Protein AF-A0A496XZW0-F1 (afdb_monomer)

Foldseek 3Di:
DDADDLVVLQVLLVVLLVLLVVCVVVVNDQDDDPLLVVLLVLLLPDPPQLLLLLLLLLLSLCLRDLLADSQFCDVVPDPRHHVSQVSSVRHRVVSCVVVQFDGDPDGRCPQPPPRGGLDCPCLVVHPCNSNSVSSSVNSVVSNPDPDSVVSSSVSSNSSNSRVVRSVVVPPPPPPDDPDDPVRVVVVLVVLVPDQDLCQSVVCVVLVVVVVVCVVVVVPPDDDDDDDHPHHPDDDD

Nearest PDB structures (foldseek):
  4llt-assembly1_B  TM=2.085E-01  e=5.521E+00  Roseobacter denitrificans OCh 114

Sequence (236 aa):
MSMIDYVQARKLLDDAIIAAEAFLLQNVKLPMQQDIRNCCKIVFSSNTQAYREVLLGCTVARILDKSINIRQPYIDQGPNAFSGRTLDEKVVNPFLHDKRIPSTRGPYLSVFRRSVQFDLSIREGLRDKLGYDAFLKVIGYLEVISDDLELENFLQYLLYNFVEIREAAHIQLYKPQRLSFEQFDTLISGLLATPSGGRLPVFLVVAAFRKVKTFFGLHDWSIAWQEINAADTASG

Secondary structure (DSSP, 8-state):
-----HHHHHHHHHHHHHHHHHHHHTT------HHHHHHHHHHHH-S-THHHHHHHHHHHHHHH-TTS-TT--STTS-TT---HHHHIIIIIHHHHHHTT----SSPTTTTSPTT--SSGGGGGG-S-HHHHHHHHHHHHHHHH---HHHHHHHHHHHHHHHHHHHHHHS------SS--HHHHHHHHHHHHHS--TTHHHHHHHHHHHHHHHHHHT-TT-----------S----

Solvent-accessible surface area (backbone atoms only — not comparable to full-atom values): 13901 Å² total; per-residue (Å²): 120,73,74,82,56,58,68,59,51,40,49,54,50,61,57,38,42,55,55,16,51,51,31,58,77,70,69,52,79,73,88,68,59,68,70,55,49,52,25,49,52,42,23,71,70,34,90,56,51,59,55,48,55,49,49,51,46,37,50,50,49,41,71,78,35,75,73,48,40,72,42,24,44,38,59,87,72,40,82,36,20,32,53,46,54,60,47,31,71,73,28,50,53,53,50,35,55,76,71,62,30,88,72,72,89,64,63,81,58,68,90,49,66,89,91,56,60,74,56,74,87,56,43,84,81,43,90,61,44,70,34,46,54,24,41,52,53,49,52,56,53,60,70,69,58,81,53,65,67,60,51,51,51,49,51,28,47,55,41,32,55,46,49,52,52,25,56,67,69,56,68,76,78,76,74,75,68,91,69,51,71,68,54,47,50,52,49,53,51,52,47,65,70,48,92,54,28,65,41,52,57,51,51,53,52,53,51,49,50,52,49,50,33,64,75,70,63,43,80,88,66,80,88,84,84,77,91,64,85,46,71,87,65,82,93,124

Structure (mmCIF, N/CA/C/O backbone):
data_AF-A0A496XZW0-F1
#
_entry.id   AF-A0A496XZW0-F1
#
loop_
_atom_site.group_PDB
_atom_site.id
_atom_site.type_symbol
_atom_site.label_atom_id
_atom_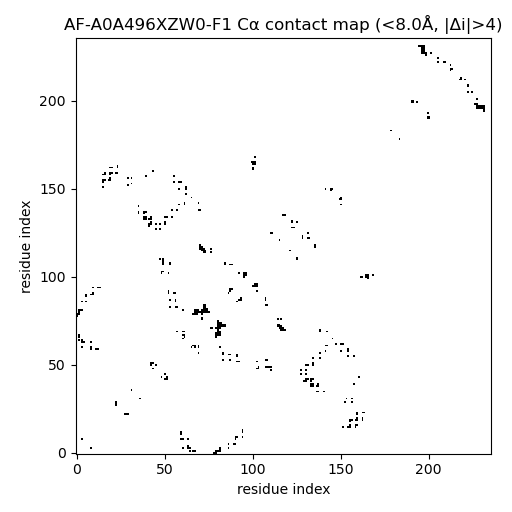site.label_alt_id
_atom_site.label_comp_id
_atom_site.label_asym_id
_atom_site.label_entity_id
_atom_site.label_seq_id
_atom_site.pdbx_PDB_ins_code
_atom_site.Cartn_x
_atom_site.Cartn_y
_atom_site.Cartn_z
_atom_site.occupancy
_atom_site.B_iso_or_equiv
_atom_site.auth_seq_id
_atom_site.auth_comp_id
_atom_site.auth_asym_id
_atom_site.auth_atom_id
_atom_site.pdbx_PDB_model_num
ATOM 1 N N . MET A 1 1 ? 6.496 -12.912 -22.542 1.00 50.47 1 MET A N 1
ATOM 2 C CA . MET A 1 1 ? 5.429 -12.084 -21.948 1.00 50.47 1 MET A CA 1
ATOM 3 C C . MET A 1 1 ? 5.189 -12.646 -20.564 1.00 50.47 1 MET A C 1
ATOM 5 O O . MET A 1 1 ? 4.768 -13.794 -20.479 1.00 50.47 1 MET A O 1
ATOM 9 N N . SER A 1 2 ? 5.590 -11.930 -19.514 1.00 58.56 2 SER A N 1
ATOM 10 C CA . SER A 1 2 ? 5.438 -12.438 -18.149 1.00 58.56 2 SER A CA 1
ATOM 11 C C . SER A 1 2 ? 3.960 -12.413 -17.771 1.00 58.56 2 SER A C 1
ATOM 13 O O . SER A 1 2 ? 3.335 -11.352 -17.730 1.00 58.56 2 SER A O 1
ATOM 15 N N . MET A 1 3 ? 3.370 -13.592 -17.593 1.00 79.44 3 MET A N 1
ATOM 16 C CA . MET A 1 3 ? 2.001 -13.726 -17.117 1.00 79.44 3 MET A CA 1
ATOM 17 C C . MET A 1 3 ? 2.081 -14.040 -15.629 1.00 79.44 3 MET A C 1
ATOM 19 O O . MET A 1 3 ? 2.523 -15.119 -15.248 1.00 79.44 3 MET A O 1
ATOM 23 N N . ILE A 1 4 ? 1.676 -13.081 -14.800 1.00 90.00 4 ILE A N 1
ATOM 24 C CA . ILE A 1 4 ? 1.623 -13.277 -13.352 1.00 90.00 4 ILE A CA 1
ATOM 25 C C . ILE A 1 4 ? 0.623 -14.396 -13.043 1.00 90.00 4 ILE A C 1
ATOM 27 O O . ILE A 1 4 ? -0.544 -14.309 -13.434 1.00 90.00 4 ILE A O 1
ATOM 31 N N . ASP A 1 5 ? 1.065 -15.418 -12.310 1.00 94.44 5 ASP A N 1
ATOM 32 C CA . ASP A 1 5 ? 0.172 -16.418 -11.731 1.00 94.44 5 ASP A CA 1
ATOM 33 C C . ASP A 1 5 ? -0.585 -15.792 -10.551 1.00 94.44 5 ASP A C 1
ATOM 35 O O . ASP A 1 5 ? -0.044 -15.573 -9.465 1.00 94.44 5 ASP A O 1
ATOM 39 N N . TYR A 1 6 ? -1.863 -15.482 -10.770 1.00 95.31 6 TYR A N 1
ATOM 40 C CA . TYR A 1 6 ? -2.711 -14.841 -9.767 1.00 95.31 6 TYR A CA 1
ATOM 41 C C . TYR A 1 6 ? -3.039 -15.746 -8.571 1.00 95.31 6 TYR A C 1
ATOM 43 O O . TYR A 1 6 ? -3.300 -15.235 -7.481 1.00 95.31 6 TYR A O 1
ATOM 51 N N . VAL A 1 7 ? -3.014 -17.071 -8.743 1.00 96.25 7 VAL A N 1
ATOM 52 C CA . VAL A 1 7 ? -3.225 -18.019 -7.639 1.00 96.25 7 VAL A CA 1
ATOM 53 C C . VAL A 1 7 ? -1.993 -18.021 -6.743 1.00 96.25 7 VAL A C 1
ATOM 55 O O . VAL A 1 7 ? -2.115 -17.907 -5.522 1.00 96.25 7 VAL A O 1
ATOM 58 N N . GLN A 1 8 ? -0.803 -18.065 -7.346 1.00 96.88 8 GLN A N 1
ATOM 59 C CA . GLN A 1 8 ? 0.454 -17.958 -6.612 1.00 96.88 8 GLN A CA 1
ATOM 60 C C . GLN A 1 8 ? 0.598 -16.591 -5.931 1.00 96.88 8 GLN A C 1
ATOM 62 O O . GLN A 1 8 ? 0.978 -16.531 -4.764 1.00 96.88 8 GLN A O 1
ATOM 67 N N . ALA A 1 9 ? 0.223 -15.504 -6.612 1.00 97.44 9 ALA A N 1
ATOM 68 C CA . ALA A 1 9 ? 0.195 -14.154 -6.050 1.00 97.44 9 ALA A CA 1
ATOM 69 C C . ALA A 1 9 ? -0.699 -14.059 -4.810 1.00 97.44 9 ALA A C 1
ATOM 71 O O . ALA A 1 9 ? -0.308 -13.470 -3.801 1.00 97.44 9 ALA A O 1
ATOM 72 N N . ARG A 1 10 ? -1.893 -14.662 -4.865 1.00 97.56 10 ARG A N 1
ATOM 73 C CA . ARG A 1 10 ? -2.809 -14.690 -3.724 1.00 97.56 10 ARG A CA 1
ATOM 74 C C . ARG A 1 10 ? -2.227 -15.487 -2.561 1.00 97.56 10 ARG A C 1
ATOM 76 O O . ARG A 1 10 ? -2.235 -14.995 -1.437 1.00 97.56 10 ARG A O 1
ATOM 83 N N . LYS A 1 11 ? -1.679 -16.672 -2.842 1.00 97.56 11 LYS A N 1
ATOM 84 C CA . LYS A 1 11 ? -1.037 -17.515 -1.830 1.00 97.56 11 LYS A CA 1
ATOM 85 C C . LYS A 1 11 ? 0.127 -16.794 -1.143 1.00 97.56 11 LYS A C 1
ATOM 87 O O . LYS A 1 11 ? 0.191 -16.801 0.078 1.00 97.56 11 LYS A O 1
ATOM 92 N N . LEU A 1 12 ? 0.982 -16.111 -1.907 1.00 97.88 12 LEU A N 1
ATOM 93 C CA . LEU A 1 12 ? 2.098 -15.323 -1.374 1.00 97.88 12 LEU A CA 1
ATOM 94 C C . LEU A 1 12 ? 1.626 -14.282 -0.346 1.00 97.88 12 LEU A C 1
ATOM 96 O O . LEU A 1 12 ? 2.224 -14.150 0.718 1.00 97.88 12 LEU A O 1
ATOM 100 N N . LEU A 1 13 ? 0.543 -13.557 -0.643 1.00 98.25 13 LEU A N 1
ATOM 101 C CA . LEU A 1 13 ? -0.027 -12.576 0.283 1.00 98.25 13 LEU A CA 1
ATOM 102 C C . LEU A 1 13 ? -0.641 -13.226 1.529 1.00 98.25 13 LEU A C 1
ATOM 104 O O . LEU A 1 13 ? -0.462 -12.715 2.636 1.00 98.25 13 LEU A O 1
ATOM 108 N N . ASP A 1 14 ? -1.365 -14.334 1.356 1.00 97.25 14 ASP A N 1
ATOM 109 C CA . ASP A 1 14 ? -1.980 -15.072 2.462 1.00 97.25 14 ASP A CA 1
ATOM 110 C C . ASP A 1 14 ? -0.935 -15.681 3.410 1.00 97.25 14 ASP A C 1
ATOM 112 O O . ASP A 1 14 ? -1.132 -15.644 4.624 1.00 97.25 14 ASP A O 1
ATOM 116 N N . ASP A 1 15 ? 0.193 -16.161 2.886 1.00 96.31 15 ASP A N 1
ATOM 117 C CA . ASP A 1 15 ? 1.300 -16.677 3.694 1.00 96.31 15 ASP A CA 1
ATOM 118 C C . ASP A 1 15 ? 2.045 -15.525 4.401 1.00 96.31 15 ASP A C 1
ATOM 120 O O . ASP A 1 15 ? 2.297 -15.572 5.609 1.00 96.31 15 ASP A O 1
ATOM 124 N N 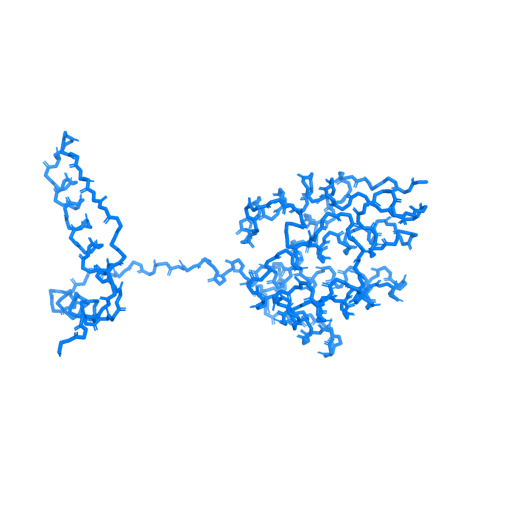. ALA A 1 16 ? 2.345 -14.437 3.681 1.00 96.44 16 ALA A N 1
ATOM 125 C CA . ALA A 1 16 ? 3.113 -13.315 4.220 1.00 96.44 16 ALA A CA 1
ATOM 126 C C . ALA A 1 16 ? 2.355 -12.507 5.291 1.00 96.44 16 ALA A C 1
ATOM 128 O O . ALA A 1 16 ? 2.981 -11.970 6.211 1.00 96.44 16 ALA A O 1
ATOM 129 N N . ILE A 1 17 ? 1.017 -12.427 5.224 1.00 96.00 17 ILE A N 1
ATOM 130 C CA . ILE A 1 17 ? 0.244 -11.690 6.236 1.00 96.00 17 ILE A CA 1
ATOM 131 C C . ILE A 1 17 ? 0.244 -12.391 7.595 1.00 96.00 17 ILE A C 1
ATOM 133 O O . ILE A 1 17 ? 0.258 -11.706 8.613 1.00 96.00 17 ILE A O 1
ATOM 137 N N . ILE A 1 18 ? 0.307 -13.727 7.631 1.00 93.94 18 ILE A N 1
ATOM 138 C CA . ILE A 1 18 ? 0.398 -14.483 8.891 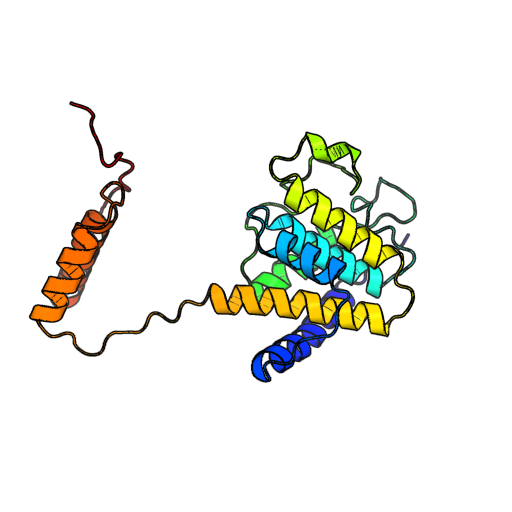1.00 93.94 18 ILE A CA 1
ATOM 139 C C . ILE A 1 18 ? 1.668 -14.078 9.649 1.00 93.94 18 ILE A C 1
ATOM 141 O O . ILE A 1 18 ? 1.624 -13.824 10.854 1.00 93.94 18 ILE A O 1
ATOM 145 N N . ALA A 1 19 ? 2.794 -13.953 8.938 1.00 91.06 19 ALA A N 1
ATOM 146 C CA . ALA A 1 19 ? 4.044 -13.477 9.522 1.00 91.06 19 ALA A CA 1
ATOM 147 C C . ALA A 1 19 ? 3.924 -12.021 10.002 1.00 91.06 19 ALA A C 1
ATOM 149 O O . ALA A 1 19 ? 4.288 -11.714 11.136 1.00 91.06 19 ALA A O 1
ATOM 150 N N . ALA A 1 20 ? 3.356 -11.133 9.178 1.00 92.81 20 ALA A N 1
ATOM 151 C CA . ALA A 1 20 ? 3.153 -9.728 9.535 1.00 92.81 20 ALA A CA 1
ATOM 152 C C . ALA A 1 20 ? 2.296 -9.545 10.804 1.00 92.81 20 ALA A C 1
ATOM 154 O O . ALA A 1 20 ? 2.645 -8.749 11.677 1.00 92.81 20 ALA A O 1
ATOM 155 N N . GLU A 1 21 ? 1.209 -10.308 10.938 1.00 90.12 21 GLU A N 1
ATOM 156 C CA . GLU A 1 21 ? 0.354 -10.308 12.130 1.00 90.12 21 GLU A CA 1
ATOM 157 C C . GLU A 1 21 ? 1.098 -10.831 13.363 1.00 90.12 21 GLU A C 1
ATOM 159 O O . GLU A 1 21 ? 1.007 -10.231 14.436 1.00 90.12 21 GLU A O 1
ATOM 164 N N . ALA A 1 22 ? 1.884 -11.902 13.219 1.00 88.44 22 ALA A N 1
ATOM 165 C CA . ALA A 1 22 ? 2.706 -12.426 14.306 1.00 88.44 22 ALA A CA 1
ATOM 166 C C . ALA A 1 22 ? 3.745 -11.399 14.789 1.00 88.44 22 ALA A C 1
ATOM 168 O O . ALA A 1 22 ? 3.914 -11.223 15.999 1.00 88.44 22 ALA A O 1
ATOM 169 N N . PHE A 1 23 ? 4.398 -10.676 13.872 1.00 87.75 23 PHE A N 1
ATOM 170 C CA . PHE A 1 23 ? 5.335 -9.609 14.230 1.00 87.75 23 PHE A CA 1
ATOM 171 C C . PHE A 1 23 ? 4.652 -8.462 14.970 1.00 87.75 23 PHE A C 1
ATOM 173 O O . PHE A 1 23 ? 5.197 -7.982 15.964 1.00 87.75 23 PHE A O 1
ATOM 180 N N . LEU A 1 24 ? 3.453 -8.054 14.541 1.00 86.62 24 LEU A N 1
ATOM 181 C CA . LEU A 1 24 ? 2.691 -7.018 15.236 1.00 86.62 24 LEU A CA 1
ATOM 182 C C . LEU A 1 24 ? 2.296 -7.455 16.652 1.00 86.62 24 LEU A C 1
ATOM 184 O O . LEU A 1 24 ? 2.500 -6.700 17.600 1.00 86.62 24 LEU A O 1
ATOM 188 N N . LEU A 1 25 ? 1.812 -8.690 16.818 1.00 82.56 25 LEU A N 1
ATOM 189 C CA . LEU A 1 25 ? 1.453 -9.248 18.129 1.00 82.56 25 LEU A CA 1
ATOM 190 C C . LEU A 1 25 ? 2.645 -9.306 19.092 1.00 82.56 25 LEU A C 1
ATOM 192 O O . LEU A 1 25 ? 2.491 -9.068 20.288 1.00 82.56 25 LEU A O 1
ATOM 196 N N . GLN A 1 26 ? 3.835 -9.607 18.575 1.00 85.62 26 GLN A N 1
ATOM 197 C CA . GLN A 1 26 ? 5.072 -9.659 19.357 1.00 85.62 26 GLN A CA 1
ATOM 198 C C . GLN A 1 26 ? 5.754 -8.287 19.493 1.00 85.62 26 GLN A C 1
ATOM 200 O O . GLN A 1 26 ? 6.801 -8.186 20.131 1.00 85.62 26 GLN A O 1
ATOM 205 N N . ASN A 1 27 ? 5.178 -7.233 18.902 1.00 81.69 27 ASN A N 1
ATOM 206 C CA . ASN A 1 27 ? 5.751 -5.888 18.831 1.00 81.69 27 ASN A CA 1
ATOM 207 C C . ASN A 1 27 ? 7.184 -5.877 18.254 1.00 81.69 27 ASN A C 1
ATOM 209 O O . ASN A 1 27 ? 8.056 -5.105 18.668 1.00 81.69 27 ASN A O 1
ATOM 213 N N . VAL A 1 28 ? 7.441 -6.779 17.302 1.00 83.19 28 VAL A N 1
ATOM 214 C CA . VAL A 1 28 ? 8.731 -6.929 16.630 1.00 83.19 28 VAL A CA 1
ATOM 215 C C . VAL A 1 28 ? 8.825 -5.889 15.526 1.00 83.19 28 VAL A C 1
ATOM 217 O O . VAL A 1 28 ? 8.067 -5.895 14.558 1.00 83.19 28 VAL A O 1
ATOM 220 N N . LYS A 1 29 ? 9.812 -5.000 15.641 1.00 79.06 29 LYS A N 1
ATOM 221 C CA . LYS A 1 29 ? 10.130 -4.056 14.571 1.00 79.06 29 LYS A CA 1
ATOM 222 C C . LYS A 1 29 ? 10.933 -4.765 13.493 1.00 79.06 29 LYS A C 1
ATOM 224 O O . LYS A 1 29 ? 12.105 -5.071 13.696 1.00 79.06 29 LYS A O 1
ATOM 229 N N . LEU A 1 30 ? 10.320 -4.947 12.329 1.00 82.75 30 LEU A N 1
ATOM 230 C CA . LEU A 1 30 ? 11.012 -5.487 11.166 1.00 82.75 30 LEU A CA 1
ATOM 231 C C . LEU A 1 30 ? 12.169 -4.566 10.731 1.00 82.75 30 LEU A C 1
ATOM 233 O O . LEU A 1 30 ? 11.992 -3.335 10.699 1.00 82.75 30 LEU A O 1
ATOM 237 N N . PRO A 1 31 ? 13.356 -5.125 10.426 1.00 81.88 31 PRO A N 1
ATOM 238 C CA . PRO A 1 31 ? 14.495 -4.353 9.949 1.00 81.88 31 PRO A CA 1
ATOM 239 C C . PRO A 1 31 ? 14.197 -3.799 8.552 1.00 81.88 31 PRO A C 1
ATOM 241 O O . PRO A 1 31 ? 13.696 -4.498 7.680 1.00 81.88 31 PRO A O 1
ATOM 244 N N . MET A 1 32 ? 14.474 -2.512 8.353 1.00 90.12 32 MET A N 1
ATOM 245 C CA . MET A 1 32 ? 14.285 -1.818 7.077 1.00 90.12 32 MET A CA 1
ATOM 246 C C . MET A 1 32 ? 15.181 -0.585 7.066 1.00 90.12 32 MET A C 1
ATOM 248 O O . MET A 1 32 ? 15.278 0.091 8.100 1.00 90.12 32 MET A O 1
ATOM 252 N N . GLN A 1 33 ? 15.803 -0.283 5.922 1.00 92.00 33 GLN A N 1
ATOM 253 C CA . GLN A 1 33 ? 16.637 0.910 5.755 1.00 92.00 33 GLN A CA 1
ATOM 254 C C . GLN A 1 33 ? 15.852 2.165 6.163 1.00 92.00 33 GLN A C 1
ATOM 256 O O . GLN A 1 33 ? 14.677 2.311 5.817 1.00 92.00 33 GLN A O 1
ATOM 261 N N . GLN A 1 34 ? 16.483 3.072 6.915 1.00 92.62 34 GLN A N 1
ATOM 262 C CA . GLN A 1 34 ? 15.778 4.195 7.542 1.00 92.62 34 GLN A CA 1
ATOM 263 C C . GLN A 1 34 ? 15.085 5.104 6.516 1.00 92.62 34 GLN A C 1
ATOM 265 O O . GLN A 1 34 ? 13.956 5.541 6.746 1.00 92.62 34 GLN A O 1
ATOM 270 N N . ASP A 1 35 ? 15.719 5.338 5.369 1.00 95.19 35 ASP A N 1
ATOM 271 C CA . ASP A 1 35 ? 15.158 6.172 4.305 1.00 95.19 35 ASP A CA 1
ATOM 272 C C . ASP A 1 35 ? 13.926 5.530 3.660 1.00 95.19 35 ASP A C 1
ATOM 274 O O . ASP A 1 35 ? 12.910 6.202 3.456 1.00 95.19 35 ASP A O 1
ATOM 278 N N . ILE A 1 36 ? 13.966 4.216 3.423 1.00 96.50 36 ILE A N 1
ATOM 279 C CA . ILE A 1 36 ? 12.827 3.451 2.901 1.00 96.50 36 ILE A CA 1
ATOM 280 C C . ILE A 1 36 ? 11.699 3.404 3.927 1.00 96.50 36 ILE A C 1
ATOM 282 O O . ILE A 1 36 ? 10.546 3.659 3.585 1.00 96.50 36 ILE A O 1
ATOM 286 N N . ARG A 1 37 ? 12.020 3.199 5.210 1.00 95.56 37 ARG A N 1
ATOM 287 C CA . ARG A 1 37 ? 11.051 3.270 6.312 1.00 95.56 37 ARG A CA 1
ATOM 288 C C . ARG A 1 37 ? 10.336 4.624 6.337 1.00 95.56 37 ARG A C 1
ATOM 290 O O . ARG A 1 37 ? 9.115 4.663 6.472 1.00 95.56 37 ARG A O 1
ATOM 297 N N . ASN A 1 38 ? 11.073 5.726 6.193 1.00 96.94 38 ASN A N 1
ATOM 298 C CA . ASN A 1 38 ? 10.506 7.076 6.155 1.00 96.94 38 ASN A CA 1
ATOM 299 C C . ASN A 1 38 ? 9.596 7.278 4.932 1.00 96.94 38 ASN A C 1
ATOM 301 O O . ASN A 1 38 ? 8.498 7.815 5.075 1.00 96.94 38 ASN A O 1
ATOM 305 N N . CYS A 1 39 ? 10.005 6.802 3.753 1.00 97.88 39 CYS A N 1
ATOM 306 C CA . CYS A 1 39 ? 9.176 6.873 2.548 1.00 97.88 39 CYS A CA 1
ATOM 307 C C . CYS A 1 39 ? 7.896 6.035 2.691 1.00 97.88 39 CYS A C 1
ATOM 309 O O . CYS A 1 39 ? 6.812 6.527 2.390 1.00 97.88 39 CYS A O 1
ATOM 311 N N . CYS A 1 40 ? 7.981 4.819 3.235 1.00 97.12 40 CYS A N 1
ATOM 312 C CA . CYS A 1 40 ? 6.800 4.007 3.520 1.00 97.12 40 CYS A CA 1
ATOM 313 C C . CYS A 1 40 ? 5.863 4.706 4.517 1.00 97.12 40 CYS A C 1
ATOM 315 O O . CYS A 1 40 ? 4.667 4.771 4.266 1.00 97.12 40 CYS A O 1
ATOM 317 N N . LYS A 1 41 ? 6.368 5.335 5.587 1.00 96.12 41 LYS A N 1
ATOM 318 C CA . LYS A 1 41 ? 5.523 6.133 6.501 1.00 96.12 41 LYS A CA 1
ATOM 319 C C . LYS A 1 41 ? 4.781 7.267 5.788 1.00 96.12 41 LYS A C 1
ATOM 321 O O . LYS A 1 41 ? 3.619 7.527 6.092 1.00 96.12 41 LYS A O 1
ATOM 326 N N . ILE A 1 42 ? 5.427 7.928 4.830 1.00 97.56 42 ILE A N 1
ATOM 327 C CA . ILE A 1 42 ? 4.791 8.960 4.004 1.00 97.56 42 ILE A CA 1
ATOM 328 C C . ILE A 1 42 ? 3.694 8.346 3.121 1.00 97.56 42 ILE A C 1
ATOM 330 O O . ILE A 1 42 ? 2.574 8.847 3.093 1.00 97.56 42 ILE A O 1
ATOM 334 N N . VAL A 1 43 ? 3.985 7.233 2.445 1.00 97.12 43 VAL A N 1
ATOM 335 C CA . VAL A 1 43 ? 3.021 6.531 1.582 1.00 97.12 43 VAL A CA 1
ATOM 336 C C . VAL A 1 43 ? 1.806 6.039 2.379 1.00 97.12 43 VAL A C 1
ATOM 338 O O . VAL A 1 43 ? 0.675 6.166 1.917 1.00 97.12 43 VAL A O 1
ATOM 341 N N . PHE A 1 44 ? 2.010 5.518 3.589 1.00 95.12 44 PHE A N 1
ATOM 342 C CA . PHE A 1 44 ? 0.932 4.996 4.434 1.00 95.12 44 PHE A CA 1
ATOM 343 C C . PHE A 1 44 ? 0.120 6.095 5.133 1.00 95.12 44 PHE A C 1
ATOM 345 O O . PHE A 1 44 ? -1.065 5.892 5.383 1.00 95.12 44 PHE A O 1
ATOM 352 N N . SER A 1 45 ? 0.713 7.265 5.393 1.00 93.38 45 SER A N 1
ATOM 353 C CA . SER A 1 45 ? -0.004 8.434 5.934 1.00 93.38 45 SER A CA 1
ATOM 354 C C . SER A 1 45 ? -0.663 9.309 4.859 1.00 93.38 45 SER A C 1
ATOM 356 O O . SER A 1 45 ? -1.442 10.206 5.180 1.00 93.38 45 SER A O 1
ATOM 358 N N . SER A 1 46 ? -0.390 9.044 3.580 1.00 92.81 46 SER A N 1
ATOM 359 C CA . SER A 1 46 ? -1.016 9.734 2.456 1.00 92.81 46 SER A CA 1
ATOM 360 C C . SER A 1 46 ? -2.532 9.490 2.395 1.00 92.81 46 SER A C 1
ATOM 362 O O . SER A 1 46 ? -3.021 8.361 2.498 1.00 92.81 46 SER A O 1
ATOM 364 N N . ASN A 1 47 ? -3.285 10.558 2.106 1.00 87.12 47 ASN A N 1
ATOM 365 C CA . ASN A 1 47 ? -4.712 10.478 1.761 1.00 87.12 47 ASN A CA 1
ATOM 366 C C . ASN A 1 47 ? -4.958 9.723 0.440 1.00 87.12 47 ASN A C 1
ATOM 368 O O . ASN A 1 47 ? -6.078 9.301 0.149 1.00 87.12 47 ASN A O 1
ATOM 372 N N . THR A 1 48 ? -3.912 9.551 -0.364 1.00 90.81 48 THR A N 1
ATOM 373 C CA . THR A 1 48 ? -3.924 8.893 -1.665 1.00 90.81 48 THR A CA 1
ATOM 374 C C . THR A 1 48 ? -3.662 7.399 -1.494 1.00 90.81 48 THR A C 1
ATOM 376 O O . THR A 1 48 ? -2.567 6.891 -1.728 1.00 90.81 48 THR A O 1
ATOM 379 N N . GLN A 1 49 ? -4.698 6.674 -1.077 1.00 90.38 49 GLN A N 1
ATOM 380 C CA . GLN A 1 49 ? -4.606 5.257 -0.706 1.00 90.38 49 GLN A CA 1
ATOM 381 C C . GLN A 1 49 ? -4.073 4.344 -1.823 1.00 90.38 49 GLN A C 1
ATOM 383 O O . GLN A 1 49 ? -3.350 3.387 -1.548 1.00 90.38 49 GLN A O 1
ATOM 388 N N . ALA A 1 50 ? -4.327 4.705 -3.082 1.00 91.00 50 ALA A N 1
ATOM 389 C CA . ALA A 1 50 ? -3.817 3.984 -4.241 1.00 91.00 50 ALA A CA 1
ATOM 390 C C . ALA A 1 50 ? -2.286 3.794 -4.218 1.00 91.00 50 ALA A C 1
ATOM 392 O O . ALA A 1 50 ? -1.806 2.792 -4.735 1.00 91.00 50 ALA A O 1
ATOM 393 N N . TYR A 1 51 ? -1.502 4.695 -3.608 1.00 94.31 51 TYR A N 1
ATOM 394 C CA . TYR A 1 51 ? -0.039 4.554 -3.561 1.00 94.31 51 TYR A CA 1
ATOM 395 C C . TYR A 1 51 ? 0.412 3.288 -2.825 1.00 94.31 51 TYR A C 1
ATOM 397 O O . TYR A 1 51 ? 1.271 2.566 -3.328 1.00 94.31 51 TYR A O 1
ATOM 405 N N . ARG A 1 52 ? -0.180 2.979 -1.666 1.00 94.94 52 ARG A N 1
ATOM 406 C CA . ARG A 1 52 ? 0.167 1.764 -0.906 1.00 94.94 52 ARG A CA 1
ATOM 407 C C . ARG A 1 52 ? -0.372 0.491 -1.563 1.00 94.94 52 ARG A C 1
ATOM 409 O O . ARG A 1 52 ? 0.306 -0.529 -1.538 1.00 94.94 52 ARG A O 1
ATOM 416 N N . GLU A 1 53 ? -1.551 0.549 -2.181 1.00 94.88 53 GLU A N 1
ATOM 417 C CA . GLU A 1 53 ? -2.163 -0.593 -2.886 1.00 94.88 53 GLU A CA 1
ATOM 418 C C . GLU A 1 53 ? -1.362 -0.979 -4.132 1.00 94.88 53 GLU A C 1
ATOM 420 O O . GLU A 1 53 ? -0.998 -2.139 -4.320 1.00 94.88 53 GLU A O 1
ATOM 425 N N . VAL A 1 54 ? -1.000 0.017 -4.945 1.00 94.94 54 VAL A N 1
ATOM 426 C CA . VAL A 1 54 ? -0.128 -0.171 -6.107 1.00 94.94 54 VAL A CA 1
ATOM 427 C C . VAL A 1 54 ? 1.228 -0.704 -5.675 1.00 94.94 54 VAL A C 1
ATOM 429 O O . VAL A 1 54 ? 1.724 -1.643 -6.288 1.00 94.94 54 VAL A O 1
ATOM 432 N N . LEU A 1 55 ? 1.806 -0.160 -4.601 1.00 97.00 55 LEU A N 1
ATOM 433 C CA . LEU A 1 55 ? 3.080 -0.633 -4.072 1.00 97.00 55 LEU A CA 1
ATOM 434 C C . LEU A 1 55 ? 3.026 -2.116 -3.669 1.00 97.00 55 LEU A C 1
ATOM 436 O O . LEU A 1 55 ? 3.966 -2.856 -3.960 1.00 97.00 55 LEU A O 1
ATOM 440 N N . LEU A 1 56 ? 1.922 -2.570 -3.065 1.00 97.81 56 LEU A N 1
ATOM 441 C CA . LEU A 1 56 ? 1.709 -3.983 -2.743 1.00 97.81 56 LEU A CA 1
ATOM 442 C C . LEU A 1 56 ? 1.661 -4.845 -4.010 1.00 97.81 56 LEU A C 1
ATOM 444 O O . LEU A 1 56 ? 2.373 -5.845 -4.094 1.00 97.81 56 LEU A O 1
ATOM 448 N N . GLY A 1 57 ? 0.903 -4.421 -5.025 1.00 96.56 57 GLY A N 1
ATOM 449 C CA . GLY A 1 57 ? 0.856 -5.101 -6.323 1.00 96.56 57 GLY A CA 1
ATOM 450 C C . GLY A 1 57 ? 2.222 -5.175 -7.014 1.00 96.56 57 GLY A C 1
ATOM 451 O O . GLY A 1 57 ? 2.621 -6.244 -7.471 1.00 96.56 57 GLY A O 1
ATOM 452 N N . CYS A 1 58 ? 2.978 -4.074 -7.039 1.00 96.94 58 CYS A N 1
ATOM 453 C CA . CYS A 1 58 ? 4.332 -4.039 -7.598 1.00 96.94 58 CYS A CA 1
ATOM 454 C C . CYS A 1 58 ? 5.291 -4.972 -6.852 1.00 96.94 58 CYS A C 1
ATOM 456 O O . CYS A 1 58 ? 6.085 -5.661 -7.485 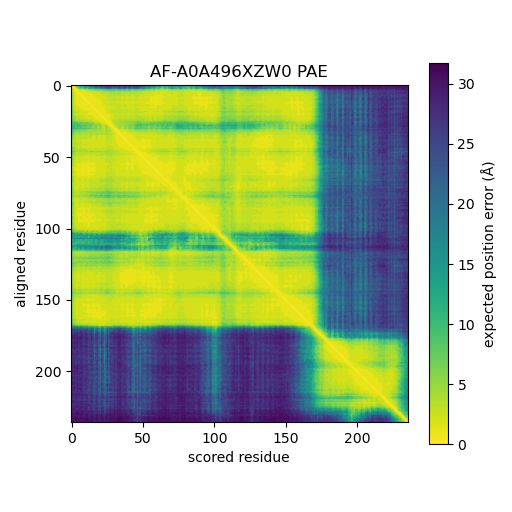1.00 96.94 58 CYS A O 1
ATOM 458 N N . THR A 1 59 ? 5.196 -5.032 -5.521 1.00 97.94 59 THR A N 1
ATOM 459 C CA . THR A 1 59 ? 6.017 -5.930 -4.694 1.00 97.94 59 THR A CA 1
ATOM 460 C C . THR A 1 59 ? 5.738 -7.393 -5.035 1.00 97.94 59 THR A C 1
ATOM 462 O O . THR A 1 59 ? 6.665 -8.157 -5.287 1.00 97.94 59 THR A O 1
ATOM 465 N N . VAL A 1 60 ? 4.459 -7.776 -5.120 1.00 97.81 60 VAL A N 1
ATOM 466 C CA . VAL A 1 60 ? 4.049 -9.137 -5.499 1.00 97.81 60 VAL A CA 1
ATOM 467 C C . VAL A 1 60 ? 4.516 -9.484 -6.912 1.00 97.81 60 VAL A C 1
ATOM 469 O O . VAL A 1 60 ? 5.094 -10.548 -7.118 1.00 97.81 60 VAL A O 1
ATOM 472 N N . ALA A 1 61 ? 4.320 -8.582 -7.879 1.00 96.62 61 ALA A N 1
ATOM 473 C CA . ALA A 1 61 ? 4.786 -8.788 -9.249 1.00 96.62 61 ALA A CA 1
ATOM 474 C C . ALA A 1 61 ? 6.308 -9.001 -9.303 1.00 96.62 61 ALA A C 1
ATOM 476 O O . ALA A 1 61 ? 6.770 -9.919 -9.974 1.00 96.62 61 ALA A O 1
ATOM 477 N N . ARG A 1 62 ? 7.073 -8.201 -8.548 1.00 96.31 62 ARG A N 1
ATOM 478 C CA . ARG A 1 62 ? 8.537 -8.294 -8.469 1.00 96.31 62 ARG A CA 1
ATOM 479 C C . ARG A 1 62 ? 9.022 -9.620 -7.882 1.00 96.31 62 ARG A C 1
ATOM 481 O O . ARG A 1 62 ? 10.007 -10.154 -8.380 1.00 96.31 62 ARG A O 1
ATOM 488 N N . ILE A 1 63 ? 8.355 -10.122 -6.840 1.00 97.00 63 ILE A N 1
ATOM 489 C CA . ILE A 1 63 ? 8.691 -11.404 -6.199 1.00 97.00 63 ILE A CA 1
ATOM 490 C C . ILE A 1 63 ? 8.443 -12.569 -7.156 1.00 97.00 63 ILE A C 1
ATOM 492 O O . ILE A 1 63 ? 9.277 -13.460 -7.271 1.00 97.00 63 ILE A O 1
ATOM 496 N N . LEU A 1 64 ? 7.305 -12.562 -7.853 1.00 95.62 64 LEU A N 1
ATOM 497 C CA . LEU A 1 64 ? 6.942 -13.657 -8.751 1.00 95.62 64 LEU A CA 1
ATOM 498 C C . LEU A 1 64 ? 7.785 -13.677 -10.026 1.00 95.62 64 LEU A C 1
ATOM 500 O O . LEU A 1 64 ? 8.098 -14.752 -10.531 1.00 95.62 64 LEU A O 1
ATOM 504 N N . ASP A 1 65 ? 8.147 -12.505 -10.549 1.00 94.81 65 ASP A N 1
ATOM 505 C CA . ASP A 1 65 ? 9.006 -12.404 -11.721 1.00 94.81 65 ASP A CA 1
ATOM 506 C C . ASP A 1 65 ? 9.841 -11.112 -11.716 1.00 94.81 65 ASP A C 1
ATOM 508 O O . ASP A 1 65 ? 9.377 -10.016 -12.043 1.00 94.81 65 ASP A O 1
ATOM 512 N N . LYS A 1 66 ? 11.138 -11.261 -11.422 1.00 94.94 66 LYS A N 1
ATOM 513 C CA . LYS A 1 66 ? 12.124 -10.167 -11.438 1.00 94.94 66 LYS A CA 1
ATOM 514 C C . LYS A 1 66 ? 12.450 -9.642 -12.845 1.00 94.94 66 LYS A C 1
ATOM 516 O O . LYS A 1 66 ? 13.200 -8.675 -12.970 1.00 94.94 66 LYS A O 1
ATOM 521 N N . SER A 1 67 ? 11.938 -10.238 -13.918 1.00 93.56 67 SER A N 1
ATOM 522 C CA . SER A 1 67 ? 12.053 -9.664 -15.263 1.00 93.56 67 SER A CA 1
ATOM 523 C C . SER A 1 67 ? 11.017 -8.566 -15.523 1.00 93.56 67 SER A C 1
ATOM 525 O O . SER A 1 67 ? 11.227 -7.741 -16.415 1.00 93.56 67 SER A O 1
ATOM 527 N N . ILE A 1 68 ? 9.937 -8.507 -14.728 1.00 94.19 68 ILE A N 1
ATOM 528 C CA . ILE A 1 68 ? 8.890 -7.488 -14.848 1.00 94.19 68 ILE A CA 1
ATOM 529 C C . ILE A 1 68 ? 9.446 -6.100 -14.518 1.00 94.19 68 ILE A C 1
ATOM 531 O O . ILE A 1 68 ? 10.084 -5.877 -13.485 1.00 94.19 68 ILE A O 1
ATOM 535 N N . ASN A 1 69 ? 9.110 -5.135 -15.371 1.00 95.00 69 ASN A N 1
ATOM 536 C CA . ASN A 1 69 ? 9.267 -3.721 -15.088 1.00 95.00 69 ASN A CA 1
ATOM 537 C C . ASN A 1 69 ? 8.065 -3.224 -14.275 1.00 95.00 69 ASN A C 1
ATOM 539 O O . ASN A 1 69 ? 7.003 -2.902 -14.813 1.00 95.00 69 ASN A O 1
ATOM 543 N N . ILE A 1 70 ? 8.249 -3.120 -12.960 1.00 95.12 70 ILE A N 1
ATOM 544 C CA . ILE A 1 70 ? 7.199 -2.701 -12.025 1.00 95.12 70 ILE A CA 1
ATOM 545 C C . ILE A 1 70 ? 6.802 -1.219 -12.142 1.00 95.12 70 ILE A C 1
ATOM 547 O O . ILE A 1 70 ? 5.844 -0.803 -11.492 1.00 95.12 70 ILE A O 1
ATOM 551 N N . ARG A 1 71 ? 7.475 -0.423 -12.989 1.00 95.25 71 ARG A N 1
ATOM 552 C CA . ARG A 1 71 ? 7.041 0.937 -13.368 1.00 95.25 71 ARG A CA 1
ATOM 553 C C . ARG A 1 71 ? 6.040 0.961 -14.516 1.00 95.25 71 ARG A C 1
ATOM 555 O O . ARG A 1 71 ? 5.497 2.026 -14.805 1.00 95.25 71 ARG A O 1
ATOM 562 N N . GLN A 1 72 ? 5.806 -0.175 -15.171 1.00 94.62 72 GLN A N 1
ATOM 563 C CA . GLN A 1 72 ? 4.972 -0.286 -16.365 1.00 94.62 72 GLN A CA 1
ATOM 564 C C . GLN A 1 72 ? 3.731 -1.159 -16.091 1.00 94.62 72 GLN A C 1
ATOM 566 O O . GLN A 1 72 ? 3.713 -2.338 -16.453 1.00 94.62 72 GLN A O 1
ATOM 571 N N . PRO A 1 73 ? 2.692 -0.618 -15.420 1.00 92.44 73 PRO A N 1
ATOM 572 C CA . PRO A 1 73 ? 1.511 -1.380 -15.002 1.00 92.44 73 PRO A CA 1
ATOM 573 C C . PRO A 1 73 ? 0.480 -1.627 -16.120 1.00 92.44 73 PRO A C 1
ATOM 575 O O . PRO A 1 73 ? -0.600 -2.163 -15.835 1.00 92.44 73 PRO A O 1
ATOM 578 N N . TYR A 1 74 ? 0.773 -1.237 -17.366 1.00 90.81 74 TYR A N 1
ATOM 579 C CA . TYR A 1 74 ? -0.062 -1.521 -18.533 1.00 90.81 74 TYR A CA 1
ATOM 580 C C . TYR A 1 74 ? 0.716 -2.334 -19.572 1.00 90.81 74 TYR A C 1
ATOM 582 O O . TYR A 1 74 ? 1.813 -1.961 -19.972 1.00 90.81 74 TYR A O 1
ATOM 590 N N . ILE A 1 75 ? 0.125 -3.439 -20.034 1.00 88.31 75 ILE A N 1
ATOM 591 C CA . ILE A 1 75 ? 0.762 -4.438 -20.915 1.00 88.31 75 ILE A CA 1
ATOM 592 C C . ILE A 1 75 ? 1.285 -3.884 -22.251 1.00 88.31 75 ILE A C 1
ATOM 594 O O . ILE A 1 75 ? 2.142 -4.498 -22.874 1.00 88.31 75 ILE A O 1
ATOM 598 N N . ASP A 1 76 ? 0.775 -2.739 -22.698 1.00 89.56 76 ASP A N 1
ATOM 599 C CA . ASP A 1 76 ? 1.163 -2.049 -23.930 1.00 89.56 76 ASP A CA 1
ATOM 600 C C . ASP A 1 76 ? 2.379 -1.120 -23.755 1.00 89.56 76 ASP A C 1
ATOM 602 O O . ASP A 1 76 ? 2.904 -0.602 -24.738 1.00 89.56 76 ASP A O 1
ATOM 606 N N . GLN A 1 77 ? 2.870 -0.926 -22.526 1.00 89.69 77 GLN A N 1
ATOM 607 C CA . GLN A 1 77 ? 3.980 -0.013 -22.224 1.00 89.69 77 GLN A CA 1
ATOM 608 C C . GLN A 1 77 ? 5.372 -0.596 -22.492 1.00 89.69 77 GLN A C 1
ATOM 610 O O . GLN A 1 77 ? 6.351 0.153 -22.488 1.00 89.69 77 GLN A O 1
ATOM 615 N N . GLY A 1 78 ? 5.488 -1.907 -22.710 1.00 89.75 78 GLY A N 1
ATOM 616 C CA . GLY A 1 78 ? 6.773 -2.536 -22.992 1.00 89.75 78 GLY A CA 1
ATOM 617 C C . GLY A 1 78 ? 6.764 -4.063 -22.895 1.00 89.75 78 GLY A C 1
ATOM 618 O O . GLY A 1 78 ? 5.815 -4.655 -22.387 1.00 89.75 78 GLY A O 1
ATOM 619 N N . PRO A 1 79 ? 7.846 -4.724 -23.345 1.00 90.06 79 PRO A N 1
ATOM 620 C CA . PRO A 1 79 ? 7.950 -6.189 -23.365 1.00 90.06 79 PRO A CA 1
ATOM 621 C C . PRO A 1 79 ? 7.947 -6.829 -21.967 1.00 90.06 79 PRO A C 1
ATOM 623 O O . PRO A 1 79 ? 7.534 -7.980 -21.820 1.00 90.06 79 PRO A O 1
ATOM 626 N N . ASN A 1 80 ? 8.380 -6.067 -20.959 1.00 93.19 80 ASN A N 1
ATOM 627 C CA . ASN A 1 80 ? 8.438 -6.473 -19.555 1.00 93.19 80 ASN A CA 1
ATOM 628 C C . ASN A 1 80 ? 7.342 -5.802 -18.712 1.00 93.19 80 ASN A C 1
ATOM 630 O O . ASN A 1 80 ? 7.395 -5.852 -17.485 1.00 93.19 80 ASN A O 1
ATOM 634 N N . ALA A 1 81 ? 6.377 -5.136 -19.348 1.00 93.06 81 ALA A N 1
ATOM 635 C CA . ALA A 1 81 ? 5.246 -4.558 -18.643 1.00 93.06 81 ALA A CA 1
ATOM 636 C C . ALA A 1 81 ? 4.328 -5.658 -18.092 1.00 93.06 81 ALA A C 1
ATOM 638 O O . ALA A 1 81 ? 4.296 -6.784 -18.596 1.00 93.06 81 ALA A O 1
ATOM 639 N N . PHE A 1 82 ? 3.550 -5.322 -17.068 1.00 93.44 82 PHE A N 1
ATOM 640 C CA . PHE A 1 82 ? 2.611 -6.246 -16.436 1.00 93.44 82 PHE A CA 1
ATOM 641 C C . PHE A 1 82 ? 1.209 -5.650 -16.384 1.00 93.44 82 PHE A C 1
ATOM 643 O O . PHE A 1 82 ? 1.021 -4.447 -16.523 1.00 93.44 82 PHE A O 1
ATOM 650 N N . SER A 1 83 ? 0.194 -6.491 -16.181 1.00 91.56 83 SER A N 1
ATOM 651 C CA . SER A 1 83 ? -1.178 -6.013 -15.998 1.00 91.56 83 SER A CA 1
ATOM 652 C C . SER A 1 83 ? -1.436 -5.694 -14.525 1.00 91.56 83 SER A C 1
ATOM 654 O O . SER A 1 83 ? -2.005 -6.512 -13.799 1.00 91.56 83 SER A O 1
ATOM 656 N N . GLY A 1 84 ? -1.027 -4.500 -14.085 1.00 91.81 84 GLY A N 1
ATOM 657 C CA . GLY A 1 84 ? -1.220 -4.056 -12.701 1.00 91.81 84 GLY A CA 1
ATOM 658 C C . GLY A 1 84 ? -2.695 -4.021 -12.308 1.00 91.81 84 GLY A C 1
ATOM 659 O O . GLY A 1 84 ? -3.060 -4.493 -11.238 1.00 91.81 84 GLY A O 1
ATOM 660 N N . ARG A 1 85 ? -3.564 -3.571 -13.223 1.00 90.25 85 ARG A N 1
ATOM 661 C CA . ARG A 1 85 ? -5.020 -3.564 -13.017 1.00 90.25 85 ARG A CA 1
ATOM 662 C C . ARG A 1 85 ? -5.595 -4.955 -12.782 1.00 90.25 85 ARG A C 1
ATOM 664 O O . ARG A 1 85 ? -6.368 -5.135 -11.852 1.00 90.25 85 ARG A O 1
ATOM 671 N N . THR A 1 86 ? -5.213 -5.932 -13.601 1.00 92.06 86 THR A N 1
ATOM 672 C CA . THR A 1 86 ? -5.720 -7.300 -13.436 1.00 92.06 86 THR A CA 1
ATOM 673 C C . THR A 1 86 ? -5.198 -7.922 -12.143 1.00 92.06 86 THR A C 1
ATOM 675 O O . THR A 1 86 ? -5.945 -8.622 -11.466 1.00 92.06 86 THR A O 1
ATOM 678 N N . LEU A 1 87 ? -3.933 -7.661 -11.788 1.00 94.25 87 LEU A N 1
ATOM 679 C CA . LEU A 1 87 ? -3.366 -8.103 -10.513 1.00 94.25 87 LEU A CA 1
ATOM 680 C C . LEU A 1 87 ? -4.129 -7.503 -9.327 1.00 94.25 87 LEU A C 1
ATOM 682 O O . LEU A 1 87 ? -4.433 -8.214 -8.372 1.00 94.25 87 LEU A O 1
ATOM 686 N N . ASP A 1 88 ? -4.473 -6.222 -9.395 1.00 92.94 88 ASP A N 1
ATOM 687 C CA . ASP A 1 88 ? -5.239 -5.576 -8.340 1.00 92.94 88 ASP A CA 1
ATOM 688 C C . ASP A 1 88 ? -6.653 -6.146 -8.206 1.00 92.94 88 ASP A C 1
ATOM 690 O O . ASP A 1 88 ? -7.020 -6.627 -7.136 1.00 92.94 88 ASP A O 1
ATOM 694 N N . GLU A 1 89 ? -7.403 -6.185 -9.310 1.00 92.50 89 GLU A N 1
ATOM 695 C CA . GLU A 1 89 ? -8.798 -6.638 -9.337 1.00 92.50 89 GLU A CA 1
ATOM 696 C C . GLU A 1 89 ? -8.945 -8.115 -8.935 1.00 92.50 89 GLU A C 1
ATOM 698 O O . GLU A 1 89 ? -9.944 -8.488 -8.320 1.00 92.50 89 GLU A O 1
ATOM 703 N N . LYS A 1 90 ? -7.969 -8.969 -9.276 1.00 94.00 90 LYS A N 1
ATOM 704 C CA . LYS A 1 90 ? -8.031 -10.411 -8.981 1.00 94.00 90 LYS A CA 1
ATOM 705 C C . LYS A 1 90 ? -7.381 -10.809 -7.664 1.00 94.00 90 LYS A C 1
ATOM 707 O O . LYS A 1 90 ? -7.733 -11.859 -7.130 1.00 94.00 90 LYS A O 1
ATOM 712 N N . VAL A 1 91 ? -6.415 -10.036 -7.169 1.00 96.06 91 VAL A N 1
ATOM 713 C CA . VAL A 1 91 ? -5.569 -10.458 -6.044 1.00 96.06 91 VAL A CA 1
ATOM 714 C C . VAL A 1 91 ? -5.517 -9.406 -4.951 1.00 96.06 91 VAL A C 1
ATOM 716 O O . VAL A 1 91 ? -6.004 -9.681 -3.858 1.00 96.06 91 VAL A O 1
ATOM 719 N N . VAL A 1 92 ? -4.942 -8.229 -5.220 1.00 95.88 92 VAL A N 1
ATOM 720 C CA . VAL A 1 92 ? -4.616 -7.247 -4.167 1.00 95.88 92 VAL A CA 1
ATOM 721 C C . VAL A 1 92 ? -5.878 -6.715 -3.499 1.00 95.88 92 VAL A C 1
ATOM 723 O O . VAL A 1 92 ? -6.010 -6.808 -2.280 1.00 95.88 92 VAL A O 1
ATOM 726 N N . ASN A 1 93 ? -6.826 -6.197 -4.276 1.00 93.19 93 ASN A N 1
ATOM 727 C CA . ASN A 1 93 ? -8.036 -5.589 -3.742 1.00 93.19 93 ASN A CA 1
ATOM 728 C C . ASN A 1 93 ? -8.935 -6.623 -3.020 1.00 93.19 93 ASN A C 1
ATOM 730 O O . ASN A 1 93 ? -9.279 -6.379 -1.857 1.00 93.19 93 ASN A O 1
ATOM 734 N N . PRO A 1 94 ? -9.213 -7.819 -3.593 1.00 94.31 94 PRO A N 1
ATOM 735 C CA . PRO A 1 94 ? -9.884 -8.897 -2.863 1.00 94.31 94 PRO A CA 1
ATOM 736 C C . PRO A 1 94 ? -9.165 -9.298 -1.571 1.00 94.31 94 PRO A C 1
ATOM 738 O O . PRO A 1 94 ? -9.809 -9.447 -0.538 1.00 94.31 94 PRO A O 1
ATOM 741 N N . PHE A 1 95 ? -7.834 -9.424 -1.591 1.00 96.88 95 PHE A N 1
ATOM 742 C CA . PHE A 1 95 ? -7.051 -9.753 -0.398 1.00 96.88 95 PHE A CA 1
ATOM 743 C C . PHE A 1 95 ? -7.211 -8.699 0.706 1.00 96.88 95 PHE A C 1
ATOM 745 O O . PHE A 1 95 ? -7.489 -9.049 1.853 1.00 96.88 95 PHE A O 1
ATOM 752 N N . LEU A 1 96 ? -7.084 -7.410 0.374 1.00 94.88 96 LEU A N 1
ATOM 753 C CA . LEU A 1 96 ? -7.240 -6.330 1.351 1.00 94.88 96 LEU A CA 1
ATOM 754 C C . LEU A 1 96 ? -8.648 -6.336 1.963 1.00 94.88 96 LEU A C 1
ATOM 756 O O . LEU A 1 96 ? -8.785 -6.210 3.182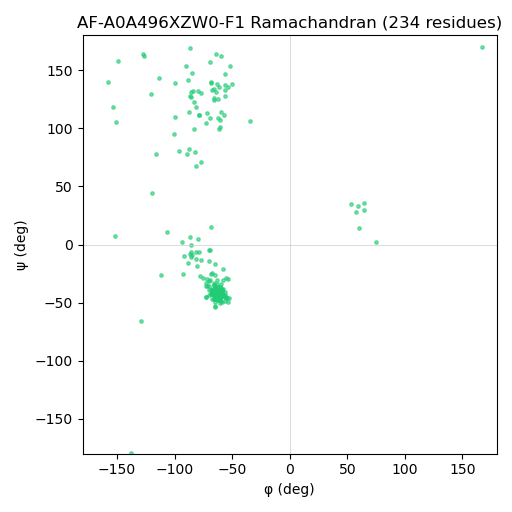 1.00 94.88 96 LEU A O 1
ATOM 760 N N . HIS A 1 97 ? -9.684 -6.556 1.149 1.00 92.12 97 HIS A N 1
ATOM 761 C CA . HIS A 1 97 ? -11.059 -6.679 1.632 1.00 92.12 97 HIS A CA 1
ATOM 762 C C . HIS A 1 97 ? -11.273 -7.898 2.533 1.00 92.12 97 HIS A C 1
ATOM 764 O O . HIS A 1 97 ? -11.832 -7.748 3.623 1.00 92.12 97 HIS A O 1
ATOM 770 N N . ASP A 1 98 ? -10.787 -9.074 2.132 1.00 93.88 98 ASP A N 1
ATOM 771 C CA . ASP A 1 98 ? -10.912 -10.314 2.905 1.00 93.88 98 ASP A CA 1
ATOM 772 C C . ASP A 1 98 ? -10.259 -10.183 4.290 1.00 93.88 98 ASP A C 1
ATOM 774 O O . ASP A 1 98 ? -10.798 -10.653 5.294 1.00 93.88 98 ASP A O 1
ATOM 778 N N . LYS A 1 99 ? -9.120 -9.483 4.365 1.00 93.38 99 LYS A N 1
ATOM 779 C CA . LYS A 1 99 ? -8.380 -9.229 5.613 1.00 93.38 99 LYS A CA 1
ATOM 780 C C . LYS A 1 99 ? -8.862 -7.986 6.368 1.00 93.38 99 LYS A C 1
ATOM 782 O O . LYS A 1 99 ? -8.258 -7.622 7.378 1.00 93.38 99 LYS A O 1
ATOM 787 N N . ARG A 1 100 ? -9.955 -7.356 5.911 1.00 90.56 100 ARG A N 1
ATOM 788 C CA . ARG A 1 100 ? -10.573 -6.144 6.485 1.00 90.56 100 ARG A CA 1
ATOM 789 C C . ARG A 1 100 ? -9.624 -4.945 6.575 1.00 90.56 100 ARG A C 1
ATOM 791 O O . ARG A 1 100 ? -9.791 -4.082 7.432 1.00 90.56 100 ARG A O 1
ATOM 798 N N . ILE A 1 101 ? -8.631 -4.880 5.696 1.00 92.06 101 ILE A N 1
ATOM 799 C CA . ILE A 1 101 ? -7.692 -3.764 5.618 1.00 92.06 101 ILE A CA 1
ATOM 800 C C . ILE A 1 101 ? -8.369 -2.605 4.863 1.00 92.06 101 ILE A C 1
ATOM 802 O O . ILE A 1 101 ? -8.932 -2.829 3.790 1.00 92.06 101 ILE A O 1
ATOM 806 N N . PRO A 1 102 ? -8.324 -1.360 5.378 1.00 87.81 102 PRO A N 1
ATOM 807 C CA . PRO A 1 102 ? -8.868 -0.201 4.676 1.00 87.81 102 PRO A CA 1
ATOM 808 C C . PRO A 1 102 ? -8.202 0.040 3.311 1.00 87.81 102 PRO A C 1
ATOM 810 O O . PRO A 1 102 ? -7.024 0.410 3.228 1.00 87.81 102 PRO A O 1
ATOM 813 N N . SER A 1 103 ? -8.990 -0.115 2.251 1.00 84.62 103 SER A N 1
ATOM 814 C CA . SER A 1 103 ? -8.591 0.065 0.855 1.00 84.62 103 SER A CA 1
ATOM 815 C C . SER A 1 103 ? -9.515 1.028 0.103 1.00 84.62 103 SER A C 1
ATOM 817 O O . SER A 1 103 ? -10.636 1.349 0.526 1.00 84.62 103 SER A O 1
ATOM 819 N N . THR A 1 104 ? -9.030 1.486 -1.045 1.00 81.94 104 THR A N 1
ATOM 820 C CA . THR A 1 104 ? -9.733 2.344 -1.989 1.00 81.94 104 THR A CA 1
ATOM 821 C C . THR A 1 104 ? -10.947 1.608 -2.549 1.00 81.94 104 THR A C 1
ATOM 823 O O . THR A 1 104 ? -10.853 0.483 -3.028 1.00 81.94 104 THR A O 1
ATOM 826 N N . ARG A 1 105 ? -12.112 2.267 -2.531 1.00 68.38 105 ARG A N 1
ATOM 827 C CA . ARG A 1 105 ? -13.340 1.762 -3.182 1.00 68.38 105 ARG A CA 1
ATOM 828 C C . ARG A 1 105 ? -13.437 2.125 -4.669 1.00 68.38 105 ARG A C 1
ATOM 830 O O . ARG A 1 105 ? -14.355 1.685 -5.352 1.00 68.38 105 ARG A O 1
ATOM 837 N N . GLY A 1 106 ? -12.555 3.004 -5.140 1.00 63.75 106 GLY A N 1
ATOM 838 C CA . GLY A 1 106 ? -12.463 3.428 -6.535 1.00 63.75 106 GLY A CA 1
ATOM 839 C C . GLY A 1 106 ? -11.587 2.491 -7.378 1.00 63.75 106 GLY A C 1
ATOM 840 O O . GLY A 1 106 ? -10.884 1.655 -6.821 1.00 63.75 106 GLY A O 1
ATOM 841 N N . PRO A 1 107 ? -11.597 2.640 -8.716 1.00 60.47 107 PRO A N 1
ATOM 842 C CA . PRO A 1 107 ? -10.804 1.799 -9.610 1.00 60.47 107 PRO A CA 1
ATOM 843 C C . PRO A 1 107 ? -9.304 1.826 -9.283 1.00 60.47 107 PRO A C 1
ATOM 845 O O . PRO A 1 107 ? -8.773 2.884 -8.913 1.00 60.47 107 PRO A O 1
ATOM 848 N N . TYR A 1 108 ? -8.617 0.699 -9.509 1.00 64.12 108 TYR A N 1
ATOM 849 C CA . TYR A 1 108 ? -7.155 0.634 -9.488 1.00 64.12 108 TYR A CA 1
ATOM 850 C C . TYR A 1 108 ? -6.570 1.736 -10.363 1.00 64.12 108 TYR A C 1
ATOM 852 O O . TYR A 1 108 ? -7.069 2.013 -11.457 1.00 64.12 108 TYR A O 1
ATOM 860 N N . LEU A 1 109 ? -5.513 2.374 -9.873 1.00 65.31 109 LEU A N 1
ATOM 861 C CA . LEU A 1 109 ? -4.873 3.507 -10.527 1.00 65.31 109 LEU A CA 1
ATOM 862 C C . LEU A 1 109 ? -5.771 4.730 -10.748 1.00 65.31 109 LEU A C 1
ATOM 864 O O . LEU A 1 109 ? -5.364 5.612 -11.476 1.00 65.31 109 LEU A O 1
ATOM 868 N N . SER A 1 110 ? -6.942 4.865 -10.124 1.00 68.44 110 SER A N 1
ATOM 869 C CA . SER A 1 110 ? -7.839 6.020 -10.357 1.00 68.44 110 SER A CA 1
ATOM 870 C C . SER A 1 110 ? -7.197 7.399 -10.139 1.00 68.44 110 SER A C 1
ATOM 872 O O . SER A 1 110 ? -7.588 8.376 -10.775 1.00 68.44 110 SER A O 1
ATOM 874 N N . VAL A 1 111 ? -6.198 7.478 -9.260 1.00 66.19 111 VAL A N 1
ATOM 875 C CA . VAL A 1 111 ? -5.385 8.683 -9.012 1.00 66.19 111 VAL A CA 1
ATOM 876 C C . VAL A 1 111 ? -4.424 8.961 -10.172 1.00 66.19 111 VAL A C 1
ATOM 878 O O . VAL A 1 111 ? -4.106 10.105 -10.494 1.00 66.19 111 VAL A O 1
ATOM 881 N N . PHE A 1 112 ? -3.957 7.896 -10.800 1.00 68.19 112 PHE A N 1
ATOM 882 C CA . PHE A 1 112 ? -3.041 7.911 -11.914 1.00 68.19 112 PHE A CA 1
ATOM 883 C C . PHE A 1 112 ? -3.850 8.067 -13.211 1.00 68.19 112 PHE A C 1
ATOM 885 O O . PHE A 1 112 ? -4.859 7.404 -13.442 1.00 68.19 112 PHE A O 1
ATOM 892 N N . ARG A 1 113 ? -3.455 8.992 -14.088 1.00 65.56 113 ARG A N 1
ATOM 893 C CA . ARG A 1 113 ? -4.146 9.150 -15.381 1.00 65.56 113 ARG A CA 1
ATOM 894 C C . ARG A 1 113 ? -4.061 7.834 -16.183 1.00 65.56 113 ARG A C 1
ATOM 896 O O . ARG A 1 113 ? -3.252 6.958 -15.879 1.00 65.56 113 ARG A O 1
ATOM 903 N N . ARG A 1 114 ? -4.911 7.662 -17.201 1.00 67.81 114 ARG A N 1
ATOM 904 C CA . ARG A 1 114 ? -4.915 6.431 -18.017 1.00 67.81 114 ARG A CA 1
ATOM 905 C C . ARG A 1 114 ? -3.529 6.175 -18.626 1.00 67.81 114 ARG A C 1
ATOM 907 O O . ARG A 1 114 ? -2.909 7.110 -19.125 1.00 67.81 114 ARG A O 1
ATOM 914 N N . SER A 1 115 ? -3.093 4.915 -18.601 1.00 74.00 115 SER A N 1
ATOM 915 C CA . SER A 1 115 ? -1.874 4.415 -19.261 1.00 74.00 115 SER A CA 1
ATOM 916 C C . SER A 1 115 ? -0.556 5.071 -18.821 1.00 74.00 115 SER A C 1
ATOM 918 O O . SER A 1 115 ? 0.367 5.204 -19.622 1.00 74.00 115 SER A O 1
ATOM 920 N N . VAL A 1 116 ? -0.432 5.477 -17.553 1.00 82.94 116 VAL A N 1
ATOM 921 C CA . VAL A 1 116 ? 0.806 6.097 -17.045 1.00 82.94 116 VAL A CA 1
ATOM 922 C C . VAL A 1 116 ? 1.854 5.082 -16.601 1.00 82.94 116 VAL A C 1
ATOM 924 O O . VAL A 1 116 ? 1.524 4.002 -16.106 1.00 82.94 116 VAL A O 1
ATOM 927 N N . GLN A 1 117 ? 3.121 5.449 -16.774 1.00 90.81 117 GLN A N 1
ATOM 928 C CA . GLN A 1 117 ? 4.256 4.786 -16.13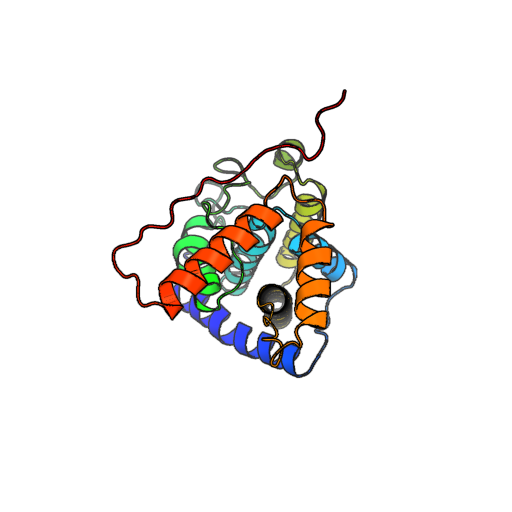9 1.00 90.81 117 GLN A CA 1
ATOM 929 C C . GLN A 1 117 ? 4.544 5.458 -14.791 1.00 90.81 117 GLN A C 1
ATOM 931 O O . GLN A 1 117 ? 4.224 6.632 -14.583 1.00 90.81 117 GLN A O 1
ATOM 936 N N . PHE A 1 118 ? 5.138 4.720 -13.858 1.00 92.62 118 PHE A N 1
ATOM 937 C CA . PHE A 1 118 ? 5.549 5.263 -12.565 1.00 92.62 118 PHE A CA 1
ATOM 938 C C . PHE A 1 118 ? 6.901 5.966 -12.689 1.00 92.62 118 PHE A C 1
ATOM 940 O O . PHE A 1 118 ? 7.951 5.419 -12.344 1.00 92.62 118 PHE A O 1
ATOM 947 N N . ASP A 1 119 ? 6.871 7.195 -13.191 1.00 92.75 119 ASP A N 1
ATOM 948 C CA . ASP A 1 119 ? 8.031 8.070 -13.335 1.00 92.75 119 ASP A CA 1
ATOM 949 C C . ASP A 1 119 ? 7.701 9.522 -12.937 1.00 92.75 119 ASP A C 1
ATOM 951 O O . ASP A 1 119 ? 6.585 9.855 -12.530 1.00 92.75 119 ASP A O 1
ATOM 955 N N . LEU A 1 120 ? 8.682 10.418 -13.031 1.00 92.19 120 LEU A N 1
ATOM 956 C CA . LEU A 1 120 ? 8.498 11.820 -12.648 1.00 92.19 120 LEU A CA 1
ATOM 957 C C . LEU A 1 120 ? 7.585 12.611 -13.601 1.00 92.19 120 LEU A C 1
ATOM 959 O O . LEU A 1 120 ? 7.131 13.689 -13.218 1.00 92.19 120 LEU A O 1
ATOM 963 N N . SER A 1 121 ? 7.274 12.109 -14.801 1.00 89.81 121 SER A N 1
ATOM 964 C CA . SER A 1 121 ? 6.520 12.858 -15.819 1.00 89.81 121 SER A CA 1
ATOM 965 C C . SER A 1 121 ? 5.097 13.201 -15.375 1.00 89.81 121 SER A C 1
ATOM 967 O O . SER A 1 121 ? 4.567 14.253 -15.731 1.00 89.81 121 SER A O 1
ATOM 969 N N . ILE A 1 122 ? 4.485 12.353 -14.544 1.00 87.50 122 ILE A N 1
ATOM 970 C CA . ILE A 1 122 ? 3.111 12.554 -14.067 1.00 87.50 122 ILE A CA 1
ATOM 971 C C . ILE A 1 122 ? 3.028 13.316 -12.746 1.00 87.50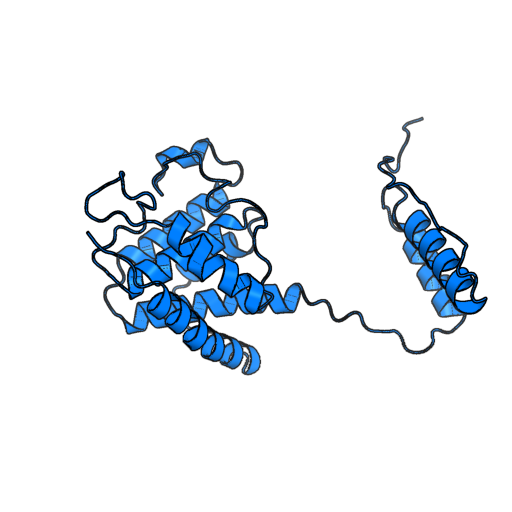 122 ILE A C 1
ATOM 973 O O . ILE A 1 122 ? 1.933 13.716 -12.347 1.00 87.50 122 ILE A O 1
ATOM 977 N N . ARG A 1 123 ? 4.168 13.540 -12.078 1.00 91.69 123 ARG A N 1
ATOM 978 C CA . ARG A 1 123 ? 4.249 14.144 -10.741 1.00 91.69 123 ARG A CA 1
ATOM 979 C C . ARG A 1 123 ? 3.497 15.468 -10.654 1.00 91.69 123 ARG A C 1
ATOM 981 O O . ARG A 1 123 ? 2.740 15.690 -9.713 1.00 91.69 123 ARG A O 1
ATOM 988 N N . GLU A 1 124 ? 3.682 16.342 -11.640 1.00 89.31 124 GLU A N 1
ATOM 989 C CA . GLU A 1 124 ? 3.077 17.679 -11.632 1.00 89.31 124 GLU A CA 1
ATOM 990 C C . GLU A 1 124 ? 1.551 17.650 -11.767 1.00 89.31 124 GLU A C 1
ATOM 992 O O . GLU A 1 124 ? 0.866 18.544 -11.270 1.00 89.31 124 GLU A O 1
ATOM 997 N N . GLY A 1 125 ? 1.004 16.588 -12.365 1.00 86.38 125 GLY A N 1
ATOM 998 C CA . GLY A 1 125 ? -0.436 16.371 -12.479 1.00 86.38 125 GLY A CA 1
ATOM 999 C C . GLY A 1 125 ? -1.099 15.837 -11.206 1.00 86.38 125 GLY A C 1
ATOM 1000 O O . GLY A 1 125 ? -2.327 15.729 -11.185 1.00 86.38 125 GLY A O 1
ATOM 1001 N N . LEU A 1 126 ? -0.323 15.493 -10.172 1.00 88.94 126 LEU A N 1
ATOM 1002 C CA . LEU A 1 126 ? -0.807 14.903 -8.926 1.00 88.94 126 LEU A CA 1
ATOM 1003 C C . LEU A 1 126 ? -0.924 15.958 -7.817 1.00 88.94 126 LEU A C 1
ATOM 1005 O O . LEU A 1 126 ? -0.062 16.823 -7.631 1.00 88.94 126 LEU A O 1
ATOM 1009 N N . ARG A 1 127 ? -2.009 15.866 -7.038 1.00 89.81 127 ARG A N 1
ATOM 1010 C CA . ARG A 1 127 ? -2.229 16.731 -5.868 1.00 89.81 127 ARG A CA 1
ATOM 1011 C C . ARG A 1 127 ? -1.258 16.392 -4.739 1.00 89.81 127 ARG A C 1
ATOM 1013 O O . ARG A 1 127 ? -0.696 17.292 -4.124 1.00 89.81 127 ARG A O 1
ATOM 1020 N N . ASP A 1 128 ? -1.060 15.103 -4.484 1.00 92.50 128 ASP A N 1
ATOM 1021 C CA . ASP A 1 128 ? -0.158 14.610 -3.449 1.00 92.50 128 ASP A CA 1
ATOM 1022 C C . ASP A 1 128 ? 1.216 14.261 -4.031 1.00 92.50 128 ASP A C 1
ATOM 1024 O O . ASP A 1 128 ? 1.518 13.102 -4.332 1.00 92.50 128 ASP A O 1
ATOM 1028 N N . LYS A 1 129 ? 2.030 15.305 -4.217 1.00 94.62 129 LYS A N 1
ATOM 1029 C CA . LYS A 1 129 ? 3.393 15.199 -4.753 1.00 94.62 129 LYS A CA 1
ATOM 1030 C C . LYS A 1 129 ? 4.340 14.499 -3.780 1.00 94.62 129 LYS A C 1
ATOM 1032 O O . LYS A 1 129 ? 5.155 13.693 -4.203 1.00 94.62 129 LYS A O 1
ATOM 1037 N N . LEU A 1 130 ? 4.207 14.779 -2.484 1.00 96.44 130 LEU A N 1
ATOM 1038 C CA . LEU A 1 130 ? 5.075 14.215 -1.451 1.00 96.44 130 LEU A CA 1
ATOM 1039 C C . LEU A 1 130 ? 4.839 12.705 -1.286 1.00 96.44 130 LEU A C 1
ATOM 1041 O O . LEU A 1 130 ? 5.804 11.943 -1.226 1.00 96.44 130 LEU A O 1
ATOM 1045 N N . GLY A 1 131 ? 3.577 12.263 -1.295 1.00 96.06 131 GLY A N 1
ATOM 1046 C CA . GLY A 1 131 ? 3.235 10.842 -1.334 1.00 96.06 131 GLY A CA 1
ATOM 1047 C C . GLY A 1 131 ? 3.751 10.153 -2.597 1.00 96.06 131 GLY A C 1
ATOM 1048 O O . GLY A 1 131 ? 4.289 9.050 -2.512 1.00 96.06 131 GLY A O 1
ATOM 1049 N N . TYR A 1 132 ? 3.664 10.822 -3.753 1.00 96.31 132 TYR A N 1
ATOM 1050 C CA . TYR A 1 132 ? 4.163 10.269 -5.012 1.00 96.31 132 TYR A CA 1
ATOM 1051 C C . TYR A 1 132 ? 5.693 10.157 -5.057 1.00 96.31 132 TYR A C 1
ATOM 1053 O O . TYR A 1 132 ? 6.221 9.129 -5.471 1.00 96.31 132 TYR A O 1
ATOM 1061 N N . ASP A 1 133 ? 6.415 11.171 -4.577 1.00 97.31 133 ASP A N 1
ATOM 1062 C CA . ASP A 1 133 ? 7.880 11.152 -4.506 1.00 97.31 133 ASP A CA 1
ATOM 1063 C C . ASP A 1 133 ? 8.374 10.023 -3.594 1.00 97.31 133 AS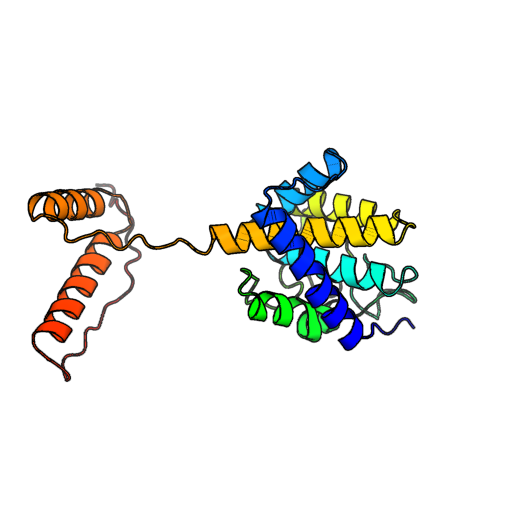P A C 1
ATOM 1065 O O . ASP A 1 133 ? 9.316 9.303 -3.932 1.00 97.31 133 ASP A O 1
ATOM 1069 N N . ALA A 1 134 ? 7.711 9.829 -2.450 1.00 98.06 134 ALA A N 1
ATOM 1070 C CA . ALA A 1 134 ? 7.992 8.714 -1.557 1.00 98.06 134 ALA A CA 1
ATOM 1071 C C . ALA A 1 134 ? 7.680 7.364 -2.223 1.00 98.06 134 ALA A C 1
ATOM 1073 O O . ALA A 1 134 ? 8.506 6.457 -2.164 1.00 98.06 134 ALA A O 1
ATOM 1074 N N . PHE A 1 135 ? 6.541 7.243 -2.910 1.00 97.56 135 PHE A N 1
ATOM 1075 C CA . PHE A 1 135 ? 6.187 6.053 -3.684 1.00 97.56 135 PHE A CA 1
ATOM 1076 C C . PHE A 1 135 ? 7.255 5.713 -4.737 1.00 97.56 135 PHE A C 1
ATOM 1078 O O . PHE A 1 135 ? 7.731 4.580 -4.774 1.00 97.56 135 PHE A O 1
ATOM 1085 N N . LEU A 1 136 ? 7.709 6.688 -5.534 1.00 97.50 136 LEU A N 1
ATOM 1086 C CA . LEU A 1 136 ? 8.745 6.470 -6.550 1.00 97.50 136 LEU A CA 1
ATOM 1087 C C . LEU A 1 136 ? 10.089 6.043 -5.955 1.00 97.50 136 LEU A C 1
ATOM 1089 O O . LEU A 1 136 ? 10.777 5.215 -6.559 1.00 97.50 136 LEU A O 1
ATOM 1093 N N . LYS A 1 137 ? 10.459 6.577 -4.783 1.00 97.88 137 LYS A N 1
ATOM 1094 C CA . LYS A 1 137 ? 11.658 6.140 -4.053 1.00 97.88 137 LYS A CA 1
ATOM 1095 C C . LYS A 1 137 ? 11.559 4.678 -3.629 1.00 97.88 137 LYS A C 1
ATOM 1097 O O . LYS A 1 137 ? 12.523 3.938 -3.795 1.00 97.88 137 LYS A O 1
ATOM 1102 N N . VAL A 1 138 ? 10.402 4.251 -3.125 1.00 97.94 138 VAL A N 1
ATOM 1103 C CA . VAL A 1 138 ? 10.201 2.856 -2.709 1.00 97.94 138 VAL A CA 1
ATOM 1104 C C . VAL A 1 138 ? 10.154 1.914 -3.917 1.00 97.94 138 VAL A C 1
ATOM 1106 O O . VAL A 1 138 ? 10.760 0.849 -3.869 1.00 97.94 138 VAL A O 1
ATOM 1109 N N . ILE A 1 139 ? 9.527 2.315 -5.029 1.00 97.19 139 ILE A N 1
ATOM 1110 C CA . ILE A 1 139 ? 9.592 1.555 -6.289 1.00 97.19 139 ILE A CA 1
ATOM 1111 C C . ILE A 1 139 ? 11.044 1.412 -6.764 1.00 97.19 139 ILE A C 1
ATOM 1113 O O . ILE A 1 139 ? 11.459 0.312 -7.110 1.00 97.19 139 ILE A O 1
ATOM 1117 N N . GLY A 1 140 ? 11.835 2.490 -6.722 1.00 97.12 140 GLY A N 1
ATOM 1118 C CA . GLY A 1 140 ? 13.256 2.442 -7.087 1.00 97.12 140 GLY A CA 1
ATOM 1119 C C . GLY A 1 140 ? 14.076 1.497 -6.208 1.00 97.12 140 GLY A C 1
ATOM 1120 O O . GLY A 1 140 ? 14.956 0.805 -6.709 1.00 97.12 140 GLY A O 1
ATOM 1121 N N . TYR A 1 141 ? 13.756 1.418 -4.916 1.00 96.38 141 TYR A N 1
ATOM 1122 C CA . TYR A 1 141 ? 14.354 0.437 -4.013 1.00 96.38 141 TYR A CA 1
ATOM 1123 C C . TYR A 1 141 ? 13.975 -1.005 -4.389 1.00 96.38 141 TYR A C 1
ATOM 1125 O O . TYR A 1 141 ? 14.852 -1.853 -4.504 1.00 96.38 141 TYR A O 1
ATOM 1133 N N . LEU A 1 142 ? 12.698 -1.281 -4.674 1.00 96.31 142 LEU A N 1
ATOM 1134 C CA . LEU A 1 142 ? 12.235 -2.608 -5.105 1.00 96.31 142 LEU A CA 1
ATOM 1135 C C . LEU A 1 142 ? 12.890 -3.103 -6.405 1.00 96.31 142 LEU A C 1
ATOM 1137 O O . LEU A 1 142 ? 13.112 -4.303 -6.566 1.00 96.31 142 LEU A O 1
ATOM 1141 N N . GLU A 1 143 ? 13.191 -2.197 -7.337 1.00 95.25 143 GLU A N 1
ATOM 1142 C CA . GLU A 1 143 ? 13.836 -2.537 -8.612 1.00 95.25 143 GLU A CA 1
ATOM 1143 C C . GLU A 1 143 ? 15.263 -3.065 -8.433 1.00 95.25 143 GLU A C 1
ATOM 1145 O O . GLU A 1 143 ? 15.687 -3.945 -9.185 1.00 95.25 143 GLU A O 1
ATOM 1150 N N . VAL A 1 144 ? 15.998 -2.538 -7.448 1.00 94.75 144 VAL A N 1
ATOM 1151 C CA . VAL A 1 144 ? 17.412 -2.880 -7.233 1.00 94.75 144 VAL A CA 1
ATOM 1152 C C . VAL A 1 144 ? 17.610 -4.091 -6.327 1.00 94.75 144 VAL A C 1
ATOM 1154 O O . VAL A 1 144 ? 18.692 -4.679 -6.339 1.00 94.75 144 VAL A O 1
ATOM 1157 N N . ILE A 1 145 ? 16.580 -4.503 -5.579 1.00 94.31 145 ILE A N 1
ATOM 1158 C CA . ILE A 1 145 ? 16.645 -5.742 -4.807 1.00 94.31 145 ILE A CA 1
ATOM 1159 C C . ILE A 1 145 ? 16.727 -6.929 -5.777 1.00 94.31 145 ILE A C 1
ATOM 1161 O O . ILE A 1 145 ? 15.903 -7.101 -6.688 1.00 94.31 145 ILE A O 1
ATOM 1165 N N . SER A 1 146 ? 17.750 -7.754 -5.564 1.00 92.88 146 SER A N 1
ATOM 1166 C CA . SER A 1 146 ? 17.991 -9.001 -6.300 1.00 92.88 146 SER A CA 1
ATOM 1167 C C . SER A 1 146 ? 17.801 -10.243 -5.430 1.00 92.88 146 SER A C 1
ATOM 1169 O O . SER A 1 146 ? 17.451 -11.301 -5.959 1.00 92.88 146 SER A O 1
ATOM 1171 N N . ASP A 1 147 ? 17.984 -10.104 -4.118 1.00 94.94 147 ASP A N 1
ATOM 1172 C CA . ASP A 1 147 ? 17.822 -11.165 -3.134 1.00 94.94 147 ASP A CA 1
ATOM 1173 C C . ASP A 1 147 ? 16.338 -11.436 -2.836 1.00 94.94 147 ASP A C 1
ATOM 1175 O O . ASP A 1 147 ? 15.560 -10.515 -2.581 1.00 94.94 147 ASP A O 1
ATOM 1179 N N . ASP A 1 148 ? 15.938 -12.709 -2.890 1.00 94.62 148 ASP A N 1
ATOM 1180 C CA . ASP A 1 148 ? 14.547 -13.115 -2.648 1.00 94.62 148 ASP A CA 1
ATOM 1181 C C . ASP A 1 148 ? 14.139 -12.896 -1.194 1.00 94.62 148 ASP A C 1
ATOM 1183 O O . ASP A 1 148 ? 13.039 -12.412 -0.927 1.00 94.62 148 ASP A O 1
ATOM 1187 N N . LEU A 1 149 ? 15.049 -13.166 -0.258 1.00 93.81 149 LEU A N 1
ATOM 1188 C CA . LEU A 1 149 ? 14.784 -12.980 1.161 1.00 93.81 149 LEU A CA 1
ATOM 1189 C C . LEU A 1 149 ? 14.585 -11.493 1.498 1.00 93.81 149 LEU A C 1
ATOM 1191 O O . LEU A 1 149 ? 13.705 -11.153 2.285 1.00 93.81 149 LEU A O 1
ATOM 1195 N N . GLU A 1 150 ? 15.347 -10.582 0.889 1.00 95.12 150 GLU A N 1
ATOM 1196 C CA . GLU A 1 150 ? 15.132 -9.138 1.035 1.00 95.12 150 GLU A CA 1
ATOM 1197 C C . GLU A 1 150 ? 13.770 -8.685 0.472 1.00 95.12 150 GLU A C 1
ATOM 1199 O O . GLU A 1 150 ? 13.084 -7.890 1.122 1.00 95.12 150 GLU A O 1
ATOM 1204 N N . LEU A 1 151 ? 13.324 -9.219 -0.673 1.00 96.19 151 LEU A N 1
ATOM 1205 C CA . LEU A 1 151 ? 11.982 -8.934 -1.205 1.00 96.19 151 LEU A CA 1
ATOM 1206 C C . LEU A 1 151 ? 10.871 -9.465 -0.290 1.00 96.19 151 LEU A C 1
ATOM 1208 O O . LEU A 1 151 ? 9.889 -8.760 -0.045 1.00 96.19 151 LEU A O 1
ATOM 1212 N N . GLU A 1 152 ? 11.021 -10.680 0.238 1.00 95.19 152 GLU A N 1
ATOM 1213 C CA . GLU A 1 152 ? 10.079 -11.271 1.194 1.00 95.19 152 GLU A CA 1
ATOM 1214 C C . GLU A 1 152 ? 10.015 -10.457 2.492 1.00 95.19 152 GLU A C 1
ATOM 1216 O O . GLU A 1 152 ? 8.924 -10.129 2.965 1.00 95.19 152 GLU A O 1
ATOM 1221 N N . ASN A 1 153 ? 11.167 -10.047 3.031 1.00 94.56 153 ASN A N 1
ATOM 1222 C CA . ASN A 1 153 ? 11.248 -9.170 4.200 1.00 94.56 153 ASN A CA 1
ATOM 1223 C C . ASN A 1 153 ? 10.575 -7.817 3.935 1.00 94.56 153 ASN A C 1
ATOM 1225 O O . ASN A 1 153 ? 9.876 -7.284 4.803 1.00 94.56 153 ASN A O 1
ATOM 1229 N N . PHE A 1 154 ? 10.745 -7.257 2.734 1.00 96.88 154 PHE A N 1
ATOM 1230 C CA . PHE A 1 154 ? 10.058 -6.032 2.344 1.00 96.88 154 PHE A CA 1
ATOM 1231 C C . PHE A 1 154 ? 8.541 -6.231 2.246 1.00 96.88 154 PHE A C 1
ATOM 1233 O O . PHE A 1 154 ? 7.791 -5.390 2.745 1.00 96.88 154 PHE A O 1
ATOM 1240 N N . LEU A 1 155 ? 8.069 -7.342 1.669 1.00 97.75 155 LEU A N 1
ATOM 1241 C CA . LEU A 1 155 ? 6.642 -7.668 1.618 1.00 97.75 155 LEU A CA 1
ATOM 1242 C C . LEU A 1 155 ? 6.048 -7.806 3.025 1.00 97.75 155 LEU A C 1
ATOM 1244 O O . LEU A 1 155 ? 4.999 -7.225 3.306 1.00 97.75 155 LEU A O 1
ATOM 1248 N N . GLN A 1 156 ? 6.730 -8.517 3.924 1.00 95.88 156 GLN A N 1
ATOM 1249 C CA . GLN A 1 156 ? 6.318 -8.649 5.324 1.00 95.88 156 GLN A CA 1
ATOM 1250 C C . GLN A 1 156 ? 6.279 -7.289 6.025 1.00 95.88 156 GLN A C 1
ATOM 1252 O O . GLN A 1 156 ? 5.313 -6.985 6.723 1.00 95.88 156 GLN A O 1
ATOM 1257 N N . TYR A 1 157 ? 7.282 -6.433 5.796 1.00 96.12 157 TYR A N 1
ATOM 1258 C CA . TYR A 1 157 ? 7.291 -5.063 6.305 1.00 96.12 157 TYR A CA 1
ATOM 1259 C C . TYR A 1 157 ? 6.107 -4.254 5.766 1.00 96.12 157 TYR A C 1
ATOM 1261 O O . TYR A 1 157 ? 5.434 -3.553 6.522 1.00 96.12 157 TYR A O 1
ATOM 1269 N N . LEU A 1 158 ? 5.808 -4.355 4.472 1.00 97.12 158 LEU A N 1
ATOM 1270 C CA . LEU A 1 158 ? 4.693 -3.647 3.857 1.00 97.12 158 LEU A CA 1
ATOM 1271 C C . LEU A 1 158 ? 3.350 -4.100 4.449 1.00 97.12 158 LEU A C 1
ATOM 1273 O O . LEU A 1 158 ? 2.535 -3.263 4.839 1.00 97.12 158 LEU A O 1
ATOM 1277 N N . LEU A 1 159 ? 3.147 -5.414 4.578 1.00 97.62 159 LEU A N 1
ATOM 1278 C CA . LEU A 1 159 ? 1.952 -5.998 5.187 1.00 97.62 159 LEU A CA 1
ATOM 1279 C C . LEU A 1 159 ? 1.828 -5.644 6.669 1.00 97.62 159 LEU A C 1
ATOM 1281 O O . LEU A 1 159 ? 0.727 -5.337 7.110 1.00 97.62 159 LEU A O 1
ATOM 1285 N N . TYR A 1 160 ? 2.932 -5.579 7.416 1.00 95.69 160 TYR A N 1
ATOM 1286 C CA . TYR A 1 160 ? 2.933 -5.104 8.801 1.00 95.69 160 TYR A CA 1
ATOM 1287 C C . TYR A 1 160 ? 2.313 -3.699 8.907 1.00 95.69 160 TYR A C 1
ATOM 1289 O O . TYR A 1 160 ? 1.417 -3.480 9.718 1.00 95.69 160 TYR A O 1
ATOM 1297 N N . ASN A 1 161 ? 2.693 -2.769 8.019 1.00 95.62 161 ASN A N 1
ATOM 1298 C CA . ASN A 1 161 ? 2.112 -1.419 8.003 1.00 95.62 161 ASN A CA 1
ATOM 1299 C C . ASN A 1 161 ? 0.615 -1.435 7.617 1.00 95.62 161 ASN A C 1
ATOM 1301 O O . ASN A 1 161 ? -0.168 -0.622 8.109 1.00 95.62 161 ASN A O 1
ATOM 1305 N N . PHE A 1 162 ? 0.184 -2.355 6.747 1.00 96.00 162 PHE A N 1
ATOM 1306 C CA . PHE A 1 162 ? -1.239 -2.520 6.424 1.00 96.00 162 PHE A CA 1
ATOM 1307 C C . PHE A 1 162 ? -2.048 -3.053 7.610 1.00 96.00 162 PHE A C 1
ATOM 1309 O O . PHE A 1 162 ? -3.166 -2.586 7.840 1.00 96.00 162 PHE A O 1
ATOM 1316 N N . VAL A 1 163 ? -1.488 -3.996 8.371 1.00 94.00 163 VAL A N 1
ATOM 1317 C CA . VAL A 1 163 ? -2.107 -4.505 9.598 1.00 94.00 163 VAL A CA 1
ATOM 1318 C C . VAL A 1 163 ? -2.185 -3.392 10.649 1.00 94.00 163 VAL A C 1
ATOM 1320 O O . VAL A 1 163 ? -3.240 -3.224 11.249 1.00 94.00 163 VAL A O 1
ATOM 1323 N N . GLU A 1 164 ? -1.156 -2.552 10.809 1.00 92.62 164 GLU A N 1
ATOM 1324 C CA . GLU A 1 164 ? -1.229 -1.381 11.702 1.00 92.62 164 GLU A CA 1
ATOM 1325 C C . GLU A 1 164 ? -2.385 -0.437 11.335 1.00 92.62 164 GLU A C 1
ATOM 1327 O O . GLU A 1 164 ? -3.136 -0.011 12.214 1.00 92.62 164 GLU A O 1
ATOM 1332 N N . ILE A 1 165 ? -2.587 -0.150 10.041 1.00 92.06 165 ILE A N 1
ATOM 1333 C CA . ILE A 1 165 ? -3.739 0.647 9.587 1.00 92.06 165 ILE A CA 1
ATOM 1334 C C . ILE A 1 165 ? -5.059 -0.063 9.905 1.00 92.06 165 ILE A C 1
ATOM 1336 O O . ILE A 1 165 ? -6.012 0.595 10.325 1.00 92.06 165 ILE A O 1
ATOM 1340 N N . ARG A 1 166 ? -5.142 -1.384 9.707 1.00 91.50 166 ARG A N 1
ATOM 1341 C CA . ARG A 1 166 ? -6.340 -2.164 10.045 1.00 91.50 166 ARG A CA 1
ATOM 1342 C C . ARG A 1 166 ? -6.676 -2.050 11.529 1.00 91.50 166 ARG A C 1
ATOM 1344 O O . ARG A 1 166 ? -7.823 -1.748 11.850 1.00 91.50 166 ARG A O 1
ATOM 1351 N N . GLU A 1 167 ? -5.702 -2.262 12.411 1.00 88.75 167 GLU A N 1
ATOM 1352 C CA . GLU A 1 167 ? -5.912 -2.181 13.861 1.00 88.75 167 GLU A CA 1
ATOM 1353 C C . GLU A 1 167 ? -6.273 -0.754 14.295 1.00 88.75 167 GLU A C 1
ATOM 1355 O O . GLU A 1 167 ? -7.192 -0.564 15.087 1.00 88.75 167 GLU A O 1
ATOM 1360 N N . ALA A 1 168 ? -5.635 0.267 13.714 1.00 86.06 168 ALA A N 1
ATOM 1361 C CA . ALA A 1 168 ? -5.974 1.665 13.982 1.00 86.06 168 ALA A CA 1
ATOM 1362 C C . ALA A 1 168 ? -7.383 2.047 13.488 1.00 86.06 168 ALA A C 1
ATOM 1364 O O . ALA A 1 168 ? -8.065 2.859 14.115 1.00 86.06 168 ALA A O 1
ATOM 1365 N N . ALA A 1 169 ? -7.835 1.472 12.369 1.00 80.25 169 ALA A N 1
ATOM 1366 C CA . ALA A 1 169 ? -9.181 1.680 11.836 1.00 80.25 169 ALA A CA 1
ATOM 1367 C C . ALA A 1 169 ? -10.252 0.912 12.627 1.00 80.25 169 ALA A C 1
ATOM 1369 O O . ALA A 1 169 ? -11.400 1.358 12.715 1.00 80.25 169 ALA A O 1
ATOM 1370 N N . HIS A 1 170 ? -9.885 -0.216 13.237 1.00 66.69 170 HIS A N 1
ATOM 1371 C CA . HIS A 1 170 ? -10.711 -0.936 14.196 1.00 66.69 170 HIS A CA 1
ATOM 1372 C C . HIS A 1 170 ? -10.686 -0.235 15.562 1.00 66.69 170 HIS A C 1
ATOM 1374 O O . HIS A 1 170 ? -10.164 -0.743 16.550 1.00 66.69 170 HIS A O 1
ATOM 1380 N N . ILE A 1 171 ? -11.335 0.932 15.646 1.00 56.09 171 ILE A N 1
ATOM 1381 C CA . ILE A 1 171 ? -11.651 1.553 16.935 1.00 56.09 171 ILE A CA 1
ATOM 1382 C C . ILE A 1 171 ? -12.540 0.569 17.700 1.00 56.09 171 ILE A C 1
ATOM 1384 O O . ILE A 1 171 ? -13.720 0.394 17.378 1.00 56.09 171 ILE A O 1
ATOM 1388 N N . GLN A 1 172 ? -11.990 -0.081 18.727 1.00 48.25 172 GLN A N 1
ATOM 1389 C CA . GLN A 1 172 ? -12.811 -0.726 19.740 1.00 48.25 172 GLN A CA 1
ATOM 1390 C C . GLN A 1 172 ? -13.649 0.373 20.392 1.00 48.25 172 GLN A C 1
ATOM 1392 O O . GLN A 1 172 ? -13.163 1.139 21.221 1.00 48.25 172 GLN A O 1
ATOM 1397 N N . LEU A 1 173 ? -14.918 0.475 19.992 1.00 47.59 173 LEU A N 1
ATOM 1398 C CA . LEU A 1 173 ? -15.892 1.275 20.718 1.00 47.59 173 LEU A CA 1
ATOM 1399 C C . LEU A 1 173 ? -15.999 0.661 22.111 1.00 47.59 173 LEU A C 1
ATOM 1401 O O . LEU A 1 173 ? -16.669 -0.358 22.300 1.00 47.59 173 LEU A O 1
ATOM 1405 N N . TYR A 1 174 ? -15.311 1.265 23.078 1.00 49.84 174 TYR A N 1
ATOM 1406 C CA . TYR A 1 174 ? -15.497 0.934 24.476 1.00 49.84 174 TYR A CA 1
ATOM 1407 C C . TYR A 1 174 ? -16.977 1.155 24.769 1.00 49.84 174 TYR A C 1
ATOM 1409 O O . TYR A 1 174 ? -17.468 2.281 24.696 1.00 49.84 174 TYR A O 1
ATOM 1417 N N . LYS A 1 175 ? -17.725 0.077 25.020 1.00 52.62 175 LYS A N 1
ATOM 1418 C CA . LYS A 1 175 ? -19.081 0.209 25.544 1.00 52.62 175 LYS A CA 1
ATOM 1419 C C . LYS A 1 175 ? -18.896 0.717 26.967 1.00 52.62 175 LYS A C 1
ATOM 1421 O O . LYS A 1 175 ? -18.402 -0.062 27.784 1.00 52.62 175 LYS A O 1
ATOM 1426 N N . PRO A 1 176 ? -19.234 1.978 27.284 1.00 53.91 176 PRO A N 1
ATOM 1427 C CA . PRO A 1 176 ? -19.166 2.397 28.668 1.00 53.91 176 PRO A CA 1
ATOM 1428 C C . PRO A 1 176 ? -20.034 1.435 29.489 1.00 53.91 176 PRO A C 1
ATOM 1430 O O . PRO A 1 176 ? -21.161 1.106 29.096 1.00 53.91 176 PRO A O 1
ATOM 1433 N N . GLN A 1 177 ? -19.501 0.949 30.615 1.00 64.94 177 GLN A N 1
ATOM 1434 C CA . GLN A 1 177 ? -20.356 0.404 31.671 1.00 64.94 177 GLN A CA 1
ATOM 1435 C C . GLN A 1 177 ? -21.430 1.445 32.000 1.00 64.94 177 GLN A C 1
ATOM 1437 O O . GLN A 1 177 ? -21.206 2.630 31.758 1.00 64.94 177 GLN A O 1
ATOM 1442 N N . ARG A 1 178 ? -22.596 0.996 32.497 1.00 68.62 178 ARG A N 1
ATOM 1443 C CA . ARG A 1 178 ? -23.751 1.856 32.822 1.00 68.62 178 ARG A CA 1
ATOM 1444 C C . ARG A 1 178 ? -23.279 3.214 33.352 1.00 68.62 178 ARG A C 1
ATOM 1446 O O . ARG A 1 178 ? -22.797 3.290 34.478 1.00 68.62 178 ARG A O 1
ATOM 1453 N N . LEU A 1 179 ? -23.402 4.243 32.516 1.00 76.00 179 LEU A N 1
ATOM 1454 C CA . LEU A 1 179 ? -23.054 5.602 32.900 1.00 76.00 179 LEU A CA 1
ATOM 1455 C C . LEU A 1 179 ? -24.065 6.067 33.948 1.00 76.00 179 LEU A C 1
ATOM 1457 O O . LEU A 1 179 ? -25.263 5.778 33.829 1.00 76.00 179 LEU A O 1
ATOM 1461 N N . SER A 1 180 ? -23.591 6.774 34.971 1.00 84.75 180 SER A N 1
ATOM 1462 C CA . SER A 1 180 ? -24.482 7.509 35.864 1.00 84.75 180 SER A CA 1
ATOM 1463 C C . SER A 1 180 ? -25.198 8.617 35.087 1.00 84.75 180 SER A C 1
ATOM 1465 O O . SER A 1 180 ? -24.790 9.009 33.991 1.00 84.75 180 SER A O 1
ATOM 1467 N N . PHE A 1 181 ? -26.274 9.149 35.661 1.00 84.75 181 PHE A N 1
ATOM 1468 C CA . PHE A 1 181 ? -26.993 10.268 35.059 1.00 84.75 181 PHE A CA 1
ATOM 1469 C C . PHE A 1 181 ? -26.085 11.497 34.858 1.00 84.75 181 PHE A C 1
ATOM 1471 O O . PHE A 1 181 ? -26.092 12.101 33.792 1.00 84.75 181 PHE A O 1
ATOM 1478 N N . GLU A 1 182 ? -25.224 11.796 35.831 1.00 88.12 182 GLU A N 1
ATOM 1479 C CA . GLU A 1 182 ? -24.241 12.892 35.769 1.00 88.12 182 GLU A CA 1
ATOM 1480 C C . GLU A 1 182 ? -23.202 12.687 34.653 1.00 88.12 182 GLU A C 1
ATOM 1482 O O . GLU A 1 182 ? -22.797 13.630 33.971 1.00 88.12 182 GLU A O 1
ATOM 1487 N N . GLN A 1 183 ? -22.789 11.438 34.418 1.00 82.06 183 GLN A N 1
ATOM 1488 C CA . GLN A 1 183 ? -21.882 11.101 33.320 1.00 82.06 183 GLN A CA 1
ATOM 1489 C C . GLN A 1 183 ? -22.564 11.233 31.954 1.00 82.06 183 GLN A C 1
ATOM 1491 O O . GLN A 1 183 ? -21.920 11.658 30.995 1.00 82.06 183 GLN A O 1
ATOM 1496 N N . PHE A 1 184 ? -23.857 10.902 31.854 1.00 85.50 184 PHE A N 1
ATOM 1497 C CA . PHE A 1 184 ? -24.641 11.173 30.648 1.00 85.50 184 PHE A CA 1
ATOM 1498 C C . PHE A 1 184 ? -24.761 12.671 30.377 1.00 85.50 184 PHE A C 1
ATOM 1500 O O . PHE A 1 184 ? -24.583 13.080 29.233 1.00 85.50 184 PHE A O 1
ATOM 1507 N N . ASP A 1 185 ? -25.011 13.474 31.409 1.00 89.19 185 ASP A N 1
ATOM 1508 C CA . ASP A 1 185 ? -25.111 14.927 31.277 1.00 89.19 185 ASP A CA 1
ATOM 1509 C C . ASP A 1 185 ? -23.790 15.543 30.798 1.00 89.19 185 ASP A C 1
ATOM 1511 O O . ASP A 1 185 ? -23.759 16.291 29.820 1.00 89.19 185 ASP A O 1
ATOM 1515 N N . THR A 1 186 ? -22.672 15.116 31.394 1.00 88.19 186 THR A N 1
ATOM 1516 C CA . THR A 1 186 ? -21.324 15.534 30.976 1.00 88.19 186 THR A CA 1
ATOM 1517 C C . THR A 1 186 ? -21.035 15.139 29.525 1.00 88.19 186 THR A C 1
ATOM 1519 O O . THR A 1 186 ? -20.531 15.946 28.743 1.00 88.19 186 THR A O 1
ATOM 1522 N N . LEU A 1 187 ? -21.370 13.902 29.138 1.00 84.50 187 LEU A N 1
ATOM 1523 C CA . LEU A 1 187 ? -21.147 13.393 27.785 1.00 84.50 187 LEU A CA 1
ATOM 1524 C C . LEU A 1 187 ? -21.977 14.155 26.747 1.00 84.50 187 LEU A C 1
ATOM 1526 O O . LEU A 1 187 ? -21.440 14.582 25.727 1.00 84.50 187 LEU A O 1
ATOM 1530 N N . ILE A 1 188 ? -23.279 14.317 26.992 1.00 89.81 188 ILE A N 1
ATOM 1531 C CA . ILE A 1 188 ? -24.185 15.016 26.075 1.00 89.81 188 ILE A CA 1
ATOM 1532 C C . ILE A 1 188 ? -23.768 16.481 25.958 1.00 89.81 188 ILE A C 1
ATOM 1534 O O . ILE A 1 188 ? -23.644 16.983 24.842 1.00 89.81 188 ILE A O 1
ATOM 1538 N N . SER A 1 189 ? -23.471 17.140 27.079 1.00 91.06 189 SER A N 1
ATOM 1539 C CA . SER A 1 189 ? -23.007 18.529 27.092 1.00 91.06 189 SER A CA 1
ATOM 1540 C C . SER A 1 189 ? -21.697 18.703 26.322 1.00 91.06 189 SER A C 1
ATOM 1542 O O . SER A 1 189 ? -21.585 19.612 25.502 1.00 91.06 189 SER A O 1
ATOM 1544 N N . GLY A 1 190 ? -20.728 17.799 26.500 1.00 88.00 190 GLY A N 1
ATOM 1545 C CA . GLY A 1 190 ? -19.467 17.824 25.753 1.00 88.00 190 GLY A CA 1
ATOM 1546 C C . GLY A 1 190 ? -19.653 17.608 24.248 1.00 88.00 190 GLY A C 1
ATOM 1547 O O . GLY A 1 190 ? -19.045 18.309 23.437 1.00 88.00 190 GLY A O 1
ATOM 1548 N N . LEU A 1 191 ? -20.536 16.683 23.857 1.00 85.81 191 LEU A N 1
ATOM 1549 C CA . LEU A 1 191 ? -20.875 16.452 22.450 1.00 85.81 191 LEU A CA 1
ATOM 1550 C C . LEU A 1 191 ? -21.560 17.670 21.820 1.00 85.81 191 LEU A C 1
ATOM 1552 O O . LEU A 1 191 ? -21.245 18.019 20.687 1.00 85.81 191 LEU A O 1
ATOM 1556 N N . LEU A 1 192 ? -22.465 18.336 22.543 1.00 88.31 192 LEU A N 1
ATOM 1557 C CA . LEU A 1 192 ? -23.147 19.540 22.058 1.00 88.31 192 LEU A CA 1
ATOM 1558 C C . LEU A 1 192 ? -22.226 20.767 22.000 1.00 88.31 192 LEU A C 1
ATOM 1560 O O . LEU A 1 192 ? -22.417 21.620 21.139 1.00 88.31 192 LEU A O 1
ATOM 1564 N N . ALA A 1 193 ? -21.219 20.845 22.872 1.00 85.31 193 ALA A N 1
ATOM 1565 C CA . ALA A 1 193 ? -20.219 21.912 22.863 1.00 85.31 193 ALA A CA 1
ATOM 1566 C C . ALA A 1 193 ? -19.152 21.748 21.762 1.00 85.31 193 ALA A C 1
ATOM 1568 O O . ALA A 1 193 ? -18.400 22.683 21.490 1.00 85.31 193 ALA A O 1
ATOM 1569 N N . THR A 1 194 ? -19.060 20.572 21.134 1.00 83.81 194 THR A N 1
ATOM 1570 C CA . THR A 1 194 ? -18.057 20.287 20.102 1.00 83.81 194 THR A CA 1
ATOM 1571 C C . THR A 1 194 ? -18.521 20.813 18.733 1.00 83.81 194 THR A C 1
ATOM 1573 O O . THR A 1 194 ? -19.567 20.372 18.243 1.00 83.81 194 THR A O 1
ATOM 1576 N N . PRO A 1 195 ? -17.750 21.699 18.066 1.00 82.00 195 PRO A N 1
ATOM 1577 C CA . PRO A 1 195 ? -18.074 22.172 16.718 1.00 82.00 195 PRO A CA 1
ATOM 1578 C C . PRO A 1 195 ? -18.218 21.000 15.740 1.00 82.00 195 PRO A C 1
ATOM 1580 O O . PRO A 1 195 ? -17.353 20.123 15.673 1.00 82.00 195 PRO A O 1
ATOM 1583 N N . SER A 1 196 ? -19.329 20.943 15.007 1.00 79.81 196 SER A N 1
ATOM 1584 C CA . SER A 1 196 ? -19.667 19.789 14.160 1.00 79.81 196 SER A CA 1
ATOM 1585 C C . SER A 1 196 ? -20.539 20.093 12.938 1.00 79.81 196 SER A C 1
ATOM 1587 O O . SER A 1 196 ? -20.981 19.159 12.266 1.00 79.81 196 SER A O 1
ATOM 1589 N N . GLY A 1 197 ? -20.816 21.359 12.626 1.00 79.38 197 GLY A N 1
ATOM 1590 C CA . GLY A 1 197 ? -21.744 21.754 11.561 1.00 79.38 197 GLY A CA 1
ATOM 1591 C C . GLY A 1 197 ? -23.185 21.322 11.845 1.00 79.38 197 GLY A C 1
ATOM 1592 O O . GLY A 1 197 ? -23.911 20.931 10.932 1.00 79.38 197 GLY A O 1
ATOM 1593 N N . GLY A 1 198 ? -23.563 21.244 13.126 1.00 81.00 198 GLY A N 1
ATOM 1594 C CA . GLY A 1 198 ? -24.846 20.695 13.586 1.00 81.00 198 GLY A CA 1
ATOM 1595 C C . GLY A 1 198 ? -24.979 19.162 13.546 1.00 81.00 198 GLY A C 1
ATOM 1596 O O . GLY A 1 198 ? -26.031 18.634 13.911 1.00 81.00 198 GLY A O 1
ATOM 1597 N N . ARG A 1 199 ? -23.938 18.413 13.154 1.00 82.44 199 ARG A N 1
ATOM 1598 C CA . ARG A 1 199 ? -24.012 16.942 13.022 1.00 82.44 199 ARG A CA 1
ATOM 1599 C C . ARG A 1 199 ? -24.177 16.217 14.355 1.00 82.44 199 ARG A C 1
ATOM 1601 O O . ARG A 1 199 ? -24.972 15.281 14.434 1.00 82.44 199 ARG A O 1
ATOM 1608 N N . LEU A 1 200 ? -23.462 16.633 15.402 1.00 86.19 200 LEU A N 1
ATOM 1609 C CA . LEU A 1 200 ? -23.545 15.980 16.715 1.00 86.19 200 LEU A CA 1
ATOM 1610 C C . LEU A 1 200 ? -24.946 16.106 17.347 1.00 86.19 200 LEU A C 1
ATOM 1612 O O . LEU A 1 200 ? -25.485 15.074 17.756 1.00 86.19 200 LEU A O 1
ATOM 1616 N N . PRO A 1 201 ? -25.601 17.287 17.348 1.00 88.56 201 PRO A N 1
ATOM 1617 C CA . PRO A 1 201 ? -27.005 17.407 17.745 1.00 88.56 201 PRO A CA 1
ATOM 1618 C C . PRO A 1 201 ? -27.950 16.478 16.970 1.00 88.56 201 PRO A C 1
ATOM 1620 O O . PRO A 1 201 ? -28.769 15.788 17.577 1.00 88.56 201 PRO A O 1
ATOM 1623 N N . VAL A 1 202 ? -27.819 16.398 15.639 1.00 88.75 202 VAL A N 1
ATOM 1624 C CA . VAL A 1 202 ? -28.661 15.512 14.811 1.00 88.75 202 VAL A CA 1
ATOM 1625 C C . VAL A 1 202 ? -28.468 14.053 15.197 1.00 88.75 202 VAL A C 1
ATOM 1627 O O . VAL A 1 202 ? -29.445 13.327 15.379 1.00 88.75 202 VAL A O 1
ATOM 1630 N N . PHE A 1 203 ? -27.221 13.614 15.368 1.00 87.94 203 PHE A N 1
ATOM 1631 C CA . PHE A 1 203 ? -26.932 12.243 15.771 1.00 87.94 203 PHE A CA 1
ATOM 1632 C C . PHE A 1 203 ? -27.499 11.913 17.149 1.00 87.94 203 PHE A C 1
ATOM 1634 O O . PHE A 1 203 ? -28.056 10.827 17.312 1.00 87.94 203 PHE A O 1
ATOM 1641 N N . LEU A 1 204 ? -27.427 12.838 18.110 1.00 90.50 204 LEU A N 1
ATOM 1642 C CA . LEU A 1 204 ? -28.024 12.661 19.434 1.00 90.50 204 LEU A CA 1
ATOM 1643 C C . LEU A 1 204 ? -29.545 12.485 19.349 1.00 90.50 204 LEU A C 1
ATOM 1645 O O . LEU A 1 204 ? -30.083 11.532 19.913 1.00 90.50 204 LEU A O 1
ATOM 1649 N N . VAL A 1 205 ? -30.232 13.339 18.587 1.00 90.88 205 VAL A N 1
ATOM 1650 C CA . VAL A 1 205 ? -31.692 13.274 18.406 1.00 90.88 205 VAL A CA 1
ATOM 1651 C C . VAL A 1 205 ? -32.110 11.987 17.690 1.00 90.88 205 VAL A C 1
ATOM 1653 O O . VAL A 1 205 ? -33.008 11.277 18.145 1.00 90.88 205 VAL A O 1
ATOM 1656 N N . VAL A 1 206 ? -31.429 11.629 16.599 1.00 91.81 206 VAL A N 1
ATOM 1657 C CA . VAL A 1 206 ? -31.709 10.396 15.848 1.00 91.81 206 VAL A CA 1
ATOM 1658 C C . VAL A 1 206 ? -31.445 9.161 16.713 1.00 91.81 206 VAL A C 1
ATOM 1660 O O . VAL A 1 206 ? -32.236 8.214 16.690 1.00 91.81 206 VAL A O 1
ATOM 1663 N N . ALA A 1 207 ? -30.366 9.151 17.499 1.00 90.31 207 ALA A N 1
ATOM 1664 C CA . ALA A 1 207 ? -30.067 8.063 18.424 1.00 90.31 207 ALA A CA 1
ATOM 1665 C C . ALA A 1 207 ? -31.136 7.940 19.519 1.00 90.31 207 ALA A C 1
ATOM 1667 O O . ALA A 1 207 ? -31.589 6.825 19.792 1.00 90.31 207 ALA A O 1
ATOM 1668 N N . ALA A 1 208 ? -31.585 9.061 20.093 1.00 90.75 208 ALA A N 1
ATOM 1669 C CA . ALA A 1 208 ? -32.654 9.091 21.085 1.00 90.75 208 ALA A CA 1
ATOM 1670 C C . ALA A 1 208 ? -33.963 8.530 20.512 1.00 90.75 208 ALA A C 1
ATOM 1672 O O . ALA A 1 208 ? -34.522 7.592 21.079 1.00 90.75 208 ALA A O 1
ATOM 1673 N N . PHE A 1 209 ? -34.405 9.002 19.342 1.00 93.00 209 PHE A N 1
ATOM 1674 C CA . PHE A 1 209 ? -35.619 8.484 18.706 1.00 93.00 209 PHE A CA 1
ATOM 1675 C C . PHE A 1 209 ? -35.515 7.006 18.347 1.00 93.00 209 PHE A C 1
ATOM 1677 O O . PHE A 1 209 ? -36.461 6.252 18.571 1.00 93.00 209 PHE A O 1
ATOM 1684 N N . ARG A 1 210 ? -34.355 6.546 17.861 1.00 91.75 210 ARG A N 1
ATOM 1685 C CA . ARG A 1 210 ? -34.127 5.116 17.609 1.00 91.75 210 ARG A CA 1
ATOM 1686 C C . ARG A 1 210 ? -34.236 4.302 18.894 1.00 91.75 210 ARG A C 1
ATOM 1688 O O . ARG A 1 210 ? -34.831 3.229 18.873 1.00 91.75 210 ARG A O 1
ATOM 1695 N N . LYS A 1 211 ? -33.712 4.808 20.014 1.00 90.75 211 LYS A N 1
ATOM 1696 C CA . LYS A 1 211 ? -33.840 4.144 21.316 1.00 90.75 211 LYS A CA 1
ATOM 1697 C C . LYS A 1 211 ? -35.271 4.132 21.834 1.00 90.75 211 LYS A C 1
ATOM 1699 O O . LYS A 1 211 ? -35.699 3.076 22.283 1.00 90.75 211 LYS A O 1
ATOM 1704 N N . VAL A 1 212 ? -36.020 5.227 21.703 1.00 91.75 212 VAL A N 1
ATOM 1705 C CA . VAL A 1 212 ? -37.458 5.281 22.027 1.00 91.75 212 VAL A CA 1
ATOM 1706 C C . VAL A 1 212 ? -38.229 4.269 21.178 1.00 91.75 212 VAL A C 1
ATOM 1708 O O . VAL A 1 212 ? -38.959 3.446 21.725 1.00 91.75 212 VAL A O 1
ATOM 1711 N N . LYS A 1 213 ? -37.998 4.247 19.857 1.00 92.31 213 LYS A N 1
ATOM 1712 C CA . LYS A 1 213 ? -38.598 3.267 18.943 1.00 92.31 213 LYS A CA 1
ATOM 1713 C C . LYS A 1 213 ? -38.336 1.832 19.399 1.00 92.31 213 LYS A C 1
ATOM 1715 O O . LYS A 1 213 ? -39.271 1.039 19.456 1.00 92.31 213 LYS A O 1
ATOM 1720 N N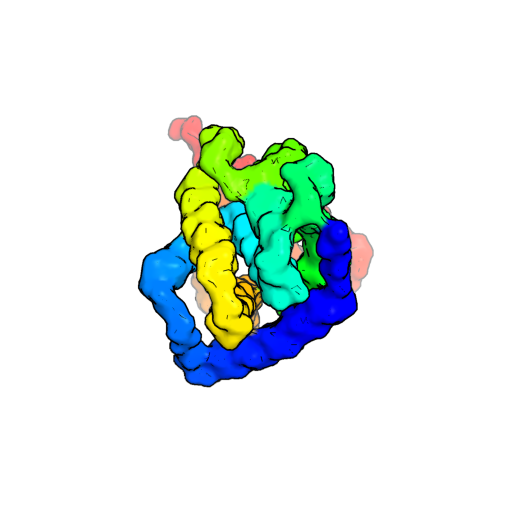 . THR A 1 214 ? -37.084 1.493 19.718 1.00 90.38 214 THR A N 1
ATOM 1721 C CA . THR A 1 214 ? -36.730 0.150 20.200 1.00 90.38 214 THR A CA 1
ATOM 1722 C C . THR A 1 214 ? -37.361 -0.159 21.556 1.00 90.38 214 THR A C 1
ATOM 1724 O O . THR A 1 214 ? -37.870 -1.258 21.736 1.00 90.38 214 THR A O 1
ATOM 1727 N N . PHE A 1 215 ? -37.336 0.782 22.499 1.00 91.62 215 PHE A N 1
ATOM 1728 C CA . PHE A 1 215 ? -37.814 0.565 23.865 1.00 91.62 215 PHE A CA 1
ATOM 1729 C C . PHE A 1 215 ? -39.329 0.341 23.928 1.00 91.62 215 PHE A C 1
ATOM 1731 O O . PHE A 1 215 ? -39.783 -0.543 24.645 1.00 91.62 215 PHE A O 1
ATOM 1738 N N . PHE A 1 216 ? -40.100 1.102 23.148 1.00 93.00 216 PHE A N 1
ATOM 1739 C CA . PHE A 1 216 ? -41.563 1.009 23.114 1.00 93.00 216 PHE A CA 1
ATOM 1740 C C . PHE A 1 216 ? -42.106 0.080 22.017 1.00 93.00 216 PHE A C 1
ATOM 1742 O O . PHE A 1 216 ? -43.318 -0.023 21.864 1.00 93.00 216 PHE A O 1
ATOM 1749 N N . GLY A 1 217 ? -41.244 -0.582 21.234 1.00 91.50 217 GLY A N 1
ATOM 1750 C CA . GLY A 1 217 ? -41.684 -1.506 20.180 1.00 91.50 217 GLY A CA 1
ATOM 1751 C C . GLY A 1 217 ? -42.464 -0.830 19.044 1.00 91.50 217 GLY A C 1
ATOM 1752 O O . GLY A 1 217 ? -43.403 -1.403 18.502 1.00 91.50 217 GLY A O 1
ATOM 1753 N N . LEU A 1 218 ? -42.103 0.400 18.669 1.00 92.12 218 LEU A N 1
ATOM 1754 C CA . LEU A 1 218 ? -42.831 1.188 17.663 1.00 92.12 218 LEU A CA 1
ATOM 1755 C C . LEU A 1 218 ? -42.427 0.785 16.236 1.00 92.12 218 LEU A C 1
ATOM 1757 O O . LEU A 1 218 ? -41.760 1.542 15.530 1.00 92.12 218 LEU A O 1
ATOM 1761 N N . HIS A 1 219 ? -42.774 -0.433 15.818 1.00 85.19 219 HIS A N 1
ATOM 1762 C CA . HIS A 1 219 ? -42.288 -1.048 14.574 1.00 85.19 219 HIS A CA 1
ATOM 1763 C C . HIS A 1 219 ? -42.567 -0.203 13.317 1.00 85.19 219 HIS A C 1
ATOM 1765 O O . HIS A 1 219 ? -41.648 -0.005 12.513 1.00 85.19 219 HIS A O 1
ATOM 1771 N N . ASP A 1 220 ? -43.756 0.397 13.231 1.00 88.25 220 ASP A N 1
ATOM 1772 C CA . ASP A 1 220 ? -44.223 1.177 12.075 1.00 88.25 220 ASP A CA 1
ATOM 1773 C C . ASP A 1 220 ? -43.698 2.620 12.031 1.00 88.25 220 ASP A C 1
ATOM 1775 O O . ASP A 1 220 ? -43.884 3.336 11.046 1.00 88.25 220 ASP A O 1
ATOM 1779 N N . TRP A 1 221 ? -43.003 3.080 13.076 1.00 90.62 221 TRP A N 1
ATOM 1780 C CA . TRP A 1 221 ? -42.469 4.438 13.092 1.00 90.62 221 TRP A CA 1
ATOM 1781 C C . TRP A 1 221 ? -41.184 4.543 12.264 1.00 90.62 221 TRP A C 1
ATOM 1783 O O . TRP A 1 221 ? -40.134 4.018 12.643 1.00 90.62 221 TRP A O 1
ATOM 1793 N N . SER A 1 222 ? -41.231 5.244 11.133 1.00 88.12 222 SER A N 1
ATOM 1794 C CA . SER A 1 222 ? -40.036 5.572 10.349 1.00 88.12 222 SER A CA 1
ATOM 1795 C C . SER A 1 222 ? -39.368 6.850 10.866 1.00 88.12 222 SER A C 1
ATOM 1797 O O . SER A 1 222 ? -40.010 7.893 10.975 1.00 88.12 222 SER A O 1
ATOM 1799 N N . ILE A 1 223 ? -38.068 6.774 11.165 1.00 89.31 223 ILE A N 1
ATOM 1800 C CA . ILE A 1 223 ? -37.256 7.930 11.567 1.00 89.31 223 ILE A CA 1
ATOM 1801 C C . ILE A 1 223 ? -36.452 8.373 10.344 1.00 89.31 223 ILE A C 1
ATOM 1803 O O . ILE A 1 223 ? -35.383 7.824 10.062 1.00 89.31 223 ILE A O 1
ATOM 1807 N N . ALA A 1 224 ? -36.986 9.349 9.615 1.00 87.12 224 ALA A N 1
ATOM 1808 C CA . ALA A 1 224 ? -36.289 10.020 8.525 1.00 87.12 224 ALA A CA 1
ATOM 1809 C C . ALA A 1 224 ? -35.495 11.220 9.062 1.00 87.12 224 ALA A C 1
ATOM 1811 O O . ALA A 1 224 ? -35.958 11.935 9.947 1.00 87.12 224 ALA A O 1
ATOM 1812 N N . TRP A 1 225 ? -34.299 11.440 8.524 1.00 82.94 225 TRP A N 1
ATOM 1813 C CA . TRP A 1 225 ? -33.464 12.601 8.827 1.00 82.94 225 TRP A CA 1
ATOM 1814 C C . TRP A 1 225 ? -32.622 12.946 7.596 1.00 82.94 225 TRP A C 1
ATOM 1816 O O . TRP A 1 225 ? -32.417 12.098 6.726 1.00 82.94 225 TRP A O 1
ATOM 1826 N N . GLN A 1 226 ? -32.165 14.193 7.509 1.00 76.75 226 GLN A N 1
ATOM 1827 C CA . GLN A 1 226 ? -31.302 14.676 6.432 1.00 76.75 226 GLN A CA 1
ATOM 1828 C C . GLN A 1 226 ? -29.926 15.018 6.992 1.00 76.75 226 GLN A C 1
ATOM 1830 O O . GLN A 1 226 ? -29.813 15.530 8.108 1.00 76.75 226 GLN A O 1
ATOM 1835 N N . GLU A 1 227 ? -28.880 14.752 6.213 1.00 63.53 227 GLU A N 1
ATOM 1836 C CA . GLU A 1 227 ? -27.537 15.198 6.568 1.00 63.53 227 GLU A CA 1
ATOM 1837 C C . GLU A 1 227 ? -27.468 16.725 6.538 1.00 63.53 227 GLU A C 1
ATOM 1839 O O . GLU A 1 227 ? -27.789 17.362 5.535 1.00 63.53 227 GLU A O 1
ATOM 1844 N N . ILE A 1 228 ? -27.049 17.313 7.659 1.00 67.88 228 ILE A N 1
ATOM 1845 C CA . ILE A 1 228 ? -26.851 18.755 7.768 1.00 67.88 228 ILE A CA 1
ATOM 1846 C C . ILE A 1 228 ? -25.430 19.094 7.301 1.00 67.88 228 ILE A C 1
ATOM 1848 O O . ILE A 1 228 ? -24.444 18.519 7.772 1.00 67.88 228 ILE A O 1
ATOM 1852 N N . ASN A 1 229 ? -25.353 20.054 6.375 1.00 57.06 229 ASN A N 1
ATOM 1853 C CA . ASN A 1 229 ? -24.128 20.711 5.911 1.00 57.06 229 ASN A CA 1
ATOM 1854 C C . ASN A 1 229 ? -24.202 22.225 6.186 1.00 57.06 229 ASN A C 1
ATOM 1856 O O . ASN A 1 229 ? -23.912 23.041 5.314 1.00 57.06 229 ASN A O 1
ATOM 1860 N N . ALA A 1 230 ? -24.654 22.610 7.380 1.00 56.25 230 ALA A N 1
ATOM 1861 C CA . ALA A 1 230 ? -24.644 24.000 7.819 1.00 56.25 230 ALA A CA 1
ATOM 1862 C C . ALA A 1 230 ? -23.265 24.331 8.407 1.00 56.25 230 ALA A C 1
ATOM 1864 O O . ALA A 1 230 ? -22.729 23.561 9.202 1.00 56.25 230 ALA A O 1
ATOM 1865 N N . ALA A 1 231 ? -22.673 25.454 8.001 1.00 54.16 231 ALA A N 1
ATOM 1866 C CA . ALA A 1 231 ? -21.463 25.964 8.638 1.00 54.16 231 ALA A CA 1
ATOM 1867 C C . ALA A 1 231 ? -21.801 26.442 10.060 1.00 54.16 231 ALA A C 1
ATOM 1869 O O . ALA A 1 231 ? -22.826 27.093 10.252 1.00 54.16 231 ALA A O 1
ATOM 1870 N N . ASP A 1 232 ? -20.934 26.169 11.040 1.00 51.06 232 ASP A N 1
ATOM 1871 C CA . ASP A 1 232 ? -21.129 26.543 12.456 1.00 51.06 232 ASP A CA 1
ATOM 1872 C C . ASP A 1 232 ? -21.055 28.066 12.717 1.00 51.06 232 ASP A C 1
ATOM 1874 O O . ASP A 1 232 ? -20.904 28.514 13.852 1.00 51.06 232 ASP A O 1
ATOM 1878 N N . THR A 1 233 ? -21.140 28.910 11.686 1.00 41.72 233 THR A N 1
ATOM 1879 C CA . THR A 1 233 ? -21.193 30.366 11.850 1.00 41.72 233 THR A CA 1
ATOM 1880 C C . THR A 1 233 ? -21.923 31.005 10.671 1.00 41.72 233 THR A C 1
ATOM 1882 O O . THR A 1 233 ? -21.463 30.924 9.533 1.00 41.72 233 THR A O 1
ATOM 1885 N N . ALA A 1 234 ? -23.042 31.679 10.942 1.00 40.03 234 ALA A N 1
ATOM 1886 C CA . ALA A 1 234 ? -23.468 32.806 10.124 1.00 40.03 234 ALA A CA 1
ATOM 1887 C C . ALA A 1 234 ? -22.776 34.039 10.709 1.00 40.03 234 ALA A C 1
ATOM 1889 O O . ALA A 1 234 ? -23.016 34.392 11.862 1.00 40.03 234 ALA A O 1
ATOM 1890 N N . SER A 1 235 ? -21.868 34.641 9.948 1.00 40.03 235 SER A N 1
ATOM 1891 C CA . SER A 1 235 ? -21.323 35.961 10.244 1.00 40.03 235 SER A CA 1
ATOM 1892 C C . SER A 1 235 ? -22.467 36.977 10.197 1.00 40.03 235 SER A C 1
ATOM 1894 O O . SER A 1 235 ? -23.001 37.261 9.124 1.00 40.03 235 SER A O 1
ATOM 1896 N N . GLY A 1 236 ? -22.842 37.482 11.369 1.00 34.19 236 GLY A N 1
ATOM 1897 C CA . GLY A 1 236 ? -23.634 38.690 11.574 1.00 34.19 236 GLY A CA 1
ATOM 1898 C C . GLY A 1 236 ? -22.863 39.621 12.490 1.00 34.19 236 GLY A C 1
ATOM 1899 O O . GLY A 1 236 ? -22.277 39.095 13.464 1.00 34.19 236 GLY A O 1
#

Mean predicted aligned error: 12.32 Å

pLDDT: mean 87.16, std 12.97, range [34.19, 98.25]

Radius of gyration: 23.24 Å; Cα contacts (8 Å, |Δi|>4): 243; chains: 1; bounding box: 62×57×60 Å